Protein AF-A0A8T3P724-F1 (afdb_monomer_lite)

Radius of gyration: 24.43 Å; chains: 1; bounding box: 55×30×74 Å

Foldseek 3Di:
DAECAEPPCHQVNVVVVVVVVVLDDRDYQDHDYGCCCPPPPLNVVQVVCCVVPSNDHGDCPVSPDDDDDDPQFDAFQQLLLQLVLVVVQPVVRHCHPVNVVLLVVLLVLLVVLLVVLVVCVVVVNDDPLSVLSNLLSCLLNVLVVLVVCQCVVCVNPDNCVSNGHGGNVCSVSLCSLVSSVVSLVVNVVVLVVCVVVVPDDPVVSVSSVSSSVSSVSSSVVCVVSRSHD

Secondary structure (DSSP, 8-state):
-EETT-SSS-HHHHHHHHTT-TT----EETT--TTHHHH-HHHHHHHHHHHH-TTSPPP-GGGGPPPPP---EE--SHHHHHHHHHHHT-TTTS--HHHHHHHHHHHHHHHHHHHHHHHHHHTT---HHHHHHHHHHHHHHHHHHHHHHHHHHHTTT-GGGGGT-EEGGGGGGGGHHHHHHHHHHHHHHHHHHHHHTT-S-HHHHHHHHHHHHHHHHHHHHHHHHTS--

Sequence (229 aa):
ISGALDAATPPRYAAAALERLPNGHHVVLPVRGHAGGLFDACALEIRDRFLTHPETVPDTACTADPVPFRTDLAVNRGVPALMQDVLRNDPDRSPGPPTAAVLAVCGVVLASGLAVGLYRLVRRRADASWLLALVAAVLFLGFGTGIALIATGWLGGLPEALMFGVPRSVGWLLWLPVLGAMATGALVVAVLIAWVRRVDTATARLHLTGIAVAASLVSWVLLTYGAIG

pLDDT: mean 90.15, std 9.74, range [55.66, 98.38]

Structure (mmCIF, N/CA/C/O backbone):
data_AF-A0A8T3P724-F1
#
_entry.id   AF-A0A8T3P724-F1
#
loop_
_atom_site.group_PDB
_atom_site.id
_atom_site.type_symbol
_atom_site.label_atom_id
_atom_site.label_alt_id
_atom_site.label_comp_id
_atom_site.label_asym_id
_atom_site.label_entity_id
_atom_site.label_seq_id
_atom_site.pdbx_PDB_ins_code
_atom_site.Cartn_x
_atom_site.Cartn_y
_atom_site.Cartn_z
_atom_site.occupancy
_atom_site.B_iso_or_equiv
_atom_site.auth_seq_id
_atom_site.auth_comp_id
_atom_site.auth_asym_id
_atom_site.auth_atom_id
_atom_site.pdbx_PDB_model_num
ATOM 1 N N . ILE A 1 1 ? -15.901 0.060 27.937 1.00 93.06 1 ILE A N 1
ATOM 2 C CA . ILE A 1 1 ? -16.521 -0.317 26.642 1.00 93.06 1 ILE A CA 1
ATOM 3 C C . ILE A 1 1 ? -15.855 -1.602 26.169 1.00 93.06 1 ILE A C 1
ATOM 5 O O . ILE A 1 1 ? -14.635 -1.675 26.252 1.00 93.06 1 ILE A O 1
ATOM 9 N N . SER A 1 2 ? -16.617 -2.599 25.721 1.00 94.94 2 SER A N 1
ATOM 10 C CA . SER A 1 2 ? -16.088 -3.868 25.194 1.00 94.94 2 SER A CA 1
ATOM 11 C C . SER A 1 2 ? -16.763 -4.228 23.877 1.00 94.94 2 SER A C 1
ATOM 13 O O . SER A 1 2 ? -17.949 -3.962 23.706 1.00 94.94 2 SER A O 1
ATOM 15 N N . GLY A 1 3 ? -16.045 -4.884 22.969 1.00 92.81 3 GLY A N 1
ATOM 16 C CA . GLY A 1 3 ? -16.668 -5.573 21.842 1.00 92.81 3 GLY A CA 1
ATOM 17 C C . GLY A 1 3 ? -17.242 -6.923 22.274 1.00 92.81 3 GLY A C 1
ATOM 18 O O . GLY A 1 3 ? -16.591 -7.661 23.012 1.00 92.81 3 GLY A O 1
ATOM 19 N N . ALA A 1 4 ? -18.448 -7.277 21.826 1.00 92.94 4 ALA A N 1
ATOM 20 C CA . ALA A 1 4 ? -19.043 -8.583 22.123 1.00 92.94 4 ALA A CA 1
ATOM 21 C C . ALA A 1 4 ? -18.247 -9.755 21.517 1.00 92.94 4 ALA A C 1
ATOM 23 O O . ALA A 1 4 ? -18.295 -10.865 22.041 1.00 92.94 4 ALA A O 1
ATOM 24 N N . LEU A 1 5 ? -17.495 -9.498 20.440 1.00 90.81 5 LEU A N 1
ATOM 25 C CA . LEU A 1 5 ? -16.649 -10.463 19.730 1.00 90.81 5 LEU A CA 1
ATOM 26 C C . LEU A 1 5 ? -15.163 -10.328 20.109 1.00 90.81 5 LEU A C 1
ATOM 28 O O . LEU A 1 5 ? -14.290 -10.840 19.409 1.00 90.81 5 LEU A O 1
ATOM 32 N N . ASP A 1 6 ? -14.847 -9.599 21.182 1.00 91.94 6 ASP A N 1
ATOM 33 C CA . ASP A 1 6 ? -13.476 -9.440 21.656 1.00 91.94 6 ASP A CA 1
ATOM 34 C C . ASP A 1 6 ? -12.956 -10.732 22.308 1.00 91.94 6 ASP A C 1
ATOM 36 O O . ASP A 1 6 ? -13.350 -11.097 23.416 1.00 91.94 6 ASP A O 1
ATOM 40 N N . ALA A 1 7 ? -12.040 -11.416 21.622 1.00 90.62 7 ALA A N 1
ATOM 41 C CA . ALA A 1 7 ? -11.377 -12.606 22.146 1.00 90.62 7 ALA A CA 1
ATOM 42 C C . ALA A 1 7 ? -10.196 -12.292 23.088 1.00 90.62 7 ALA A C 1
ATOM 44 O O . ALA A 1 7 ? -9.836 -13.141 23.902 1.00 90.62 7 ALA A O 1
ATOM 45 N N . ALA A 1 8 ? -9.589 -11.105 22.986 1.00 90.50 8 ALA A N 1
ATOM 46 C CA . ALA A 1 8 ? -8.413 -10.720 23.765 1.00 90.50 8 ALA A CA 1
ATOM 47 C C . ALA A 1 8 ? -8.803 -10.186 25.152 1.00 90.50 8 ALA A C 1
ATOM 49 O O . ALA A 1 8 ? -8.257 -10.630 26.164 1.00 90.50 8 ALA A O 1
ATOM 50 N N . THR A 1 9 ? -9.793 -9.290 25.215 1.00 93.81 9 THR A N 1
ATOM 51 C CA . THR A 1 9 ? -10.360 -8.751 26.464 1.00 93.81 9 THR A CA 1
ATOM 52 C C . THR A 1 9 ? -11.887 -8.890 26.500 1.00 93.81 9 THR A C 1
ATOM 54 O O . THR A 1 9 ? -12.612 -7.897 26.431 1.00 93.81 9 THR A O 1
ATOM 57 N N . PRO A 1 10 ? -12.409 -10.127 26.612 1.00 95.25 10 PRO A N 1
ATOM 58 C CA . PRO A 1 10 ? -13.840 -10.394 26.512 1.00 95.25 10 PRO A CA 1
ATOM 59 C C . PRO A 1 10 ? -14.670 -9.602 27.537 1.00 95.25 10 PRO A C 1
ATOM 61 O O . PRO A 1 10 ? -14.185 -9.349 28.645 1.00 95.25 10 PRO A O 1
ATOM 64 N N . PRO A 1 11 ? -15.954 -9.295 27.242 1.00 96.81 11 PRO A N 1
ATOM 65 C CA . PRO A 1 11 ? -16.815 -8.467 28.097 1.00 96.81 11 PRO A CA 1
ATOM 66 C C . PRO A 1 11 ? -16.858 -8.875 29.576 1.00 96.81 11 PRO A C 1
ATOM 68 O O . PRO A 1 11 ? -16.953 -8.017 30.450 1.00 96.81 11 PRO A O 1
ATOM 71 N N . ARG A 1 12 ? -16.715 -10.172 29.879 1.00 97.38 12 ARG A N 1
ATOM 72 C CA . ARG A 1 12 ? -16.647 -10.686 31.258 1.00 97.38 12 ARG A CA 1
ATOM 73 C C . ARG A 1 12 ? -15.536 -10.051 32.109 1.00 97.38 12 ARG A C 1
ATOM 75 O O . ARG A 1 12 ? -15.703 -9.938 33.316 1.00 97.38 12 ARG A O 1
ATOM 82 N N . TYR A 1 13 ? -14.416 -9.633 31.511 1.00 96.88 13 TYR A N 1
ATOM 83 C CA . TYR A 1 13 ? -13.332 -8.972 32.249 1.00 96.88 13 TYR A CA 1
ATOM 84 C C . TYR A 1 13 ? -13.728 -7.558 32.672 1.00 96.88 13 TYR A C 1
ATOM 86 O O . TYR A 1 13 ? -13.436 -7.154 33.793 1.00 96.88 13 TYR A O 1
ATOM 94 N N . ALA A 1 14 ? -14.446 -6.829 31.814 1.00 95.31 14 ALA A N 1
ATOM 95 C CA . ALA A 1 14 ? -14.988 -5.520 32.163 1.00 95.31 14 ALA A CA 1
ATOM 96 C C . ALA A 1 14 ? -16.092 -5.628 33.228 1.00 95.31 14 ALA A C 1
ATOM 98 O O . ALA A 1 14 ? -16.111 -4.818 34.151 1.00 95.31 14 ALA A O 1
ATOM 99 N N . ALA A 1 15 ? -16.942 -6.660 33.161 1.00 96.06 15 ALA A N 1
ATOM 100 C CA . ALA A 1 15 ? -17.930 -6.937 34.205 1.00 96.06 15 ALA A CA 1
ATOM 101 C C . ALA A 1 15 ? -17.266 -7.187 35.574 1.00 96.06 15 ALA A C 1
ATOM 103 O O . ALA A 1 15 ? -17.659 -6.580 36.563 1.00 96.06 15 ALA A O 1
ATOM 104 N N . ALA A 1 16 ? -16.200 -7.992 35.622 1.00 97.12 16 ALA A N 1
ATOM 105 C CA . ALA A 1 16 ? -15.426 -8.207 36.848 1.00 97.12 16 ALA A CA 1
ATOM 106 C C . ALA A 1 16 ? -14.701 -6.936 37.339 1.00 97.12 16 ALA A C 1
ATOM 108 O O . ALA A 1 16 ? -14.538 -6.729 38.540 1.00 97.12 16 ALA A O 1
ATOM 109 N N . ALA A 1 17 ? -14.251 -6.067 36.428 1.00 96.06 17 ALA A N 1
ATOM 110 C CA . ALA A 1 17 ? -13.641 -4.791 36.797 1.00 96.06 17 ALA A CA 1
ATOM 111 C C . ALA A 1 17 ? -14.661 -3.815 37.410 1.00 96.06 17 ALA A C 1
ATOM 113 O O . ALA A 1 17 ? -14.322 -3.103 38.357 1.00 96.06 17 ALA A O 1
ATOM 114 N N . LEU A 1 18 ? -15.905 -3.809 36.913 1.00 96.56 18 LEU A N 1
ATOM 115 C CA . LEU A 1 18 ? -16.980 -2.959 37.433 1.00 96.56 18 LEU A CA 1
ATOM 116 C C . LEU A 1 18 ? -17.281 -3.194 38.914 1.00 96.56 18 LEU A C 1
ATOM 118 O O . LEU A 1 18 ? -17.639 -2.245 39.604 1.00 96.56 18 LEU A O 1
ATOM 122 N N . GLU A 1 19 ? -17.070 -4.407 39.429 1.00 96.62 19 GLU A N 1
ATOM 123 C CA . GLU A 1 19 ? -17.251 -4.717 40.857 1.00 96.62 19 GLU A CA 1
ATOM 124 C C . GLU A 1 19 ? -16.411 -3.815 41.777 1.00 96.62 19 GLU A C 1
ATOM 126 O O . GLU A 1 19 ? -16.739 -3.640 42.949 1.00 96.62 19 GLU A O 1
ATOM 131 N N . ARG A 1 20 ? -15.321 -3.234 41.258 1.00 97.06 20 ARG A N 1
ATOM 132 C CA . ARG A 1 20 ? -14.417 -2.337 41.993 1.00 97.06 20 ARG A CA 1
ATOM 133 C C . ARG A 1 20 ? -14.483 -0.880 41.529 1.00 97.06 20 ARG A C 1
ATOM 135 O O . ARG A 1 20 ? -13.695 -0.064 42.002 1.00 97.06 20 ARG A O 1
ATOM 142 N N . LEU A 1 21 ? -15.389 -0.544 40.612 1.00 95.62 21 LEU A N 1
ATOM 143 C CA . LEU A 1 21 ? -15.513 0.786 40.017 1.00 95.62 21 LEU A CA 1
ATOM 144 C C . LEU A 1 21 ? -16.928 1.324 40.276 1.00 95.62 21 LEU A C 1
ATOM 146 O O . LEU A 1 21 ? -17.811 1.123 39.447 1.00 95.62 21 LEU A O 1
ATOM 150 N N . PRO A 1 22 ? -17.163 2.021 41.406 1.00 91.25 22 PRO A N 1
ATOM 151 C CA . PRO A 1 22 ? -18.512 2.398 41.841 1.00 91.25 22 PRO A CA 1
ATOM 152 C C . PRO A 1 22 ? -19.235 3.365 40.891 1.00 91.25 22 PRO A C 1
ATOM 154 O O . PRO A 1 22 ? -20.459 3.374 40.864 1.00 91.25 22 PRO A O 1
ATOM 157 N N . ASN A 1 23 ? -18.489 4.123 40.079 1.00 92.56 23 ASN A N 1
ATOM 158 C CA . ASN A 1 23 ? -19.026 5.006 39.032 1.00 92.56 23 ASN A CA 1
ATOM 159 C C . ASN A 1 23 ? -18.792 4.434 37.622 1.00 92.56 23 ASN A C 1
ATOM 161 O O . ASN A 1 23 ? -18.769 5.161 36.635 1.00 92.56 23 ASN A O 1
ATOM 165 N N . GLY A 1 24 ? -18.479 3.143 37.517 1.00 95.81 24 GLY A N 1
ATOM 166 C CA . GLY A 1 24 ? -18.186 2.506 36.246 1.00 95.81 24 GLY A CA 1
ATOM 167 C C . GLY A 1 24 ? -19.461 2.146 35.489 1.00 95.81 24 GLY A C 1
ATOM 168 O O . GLY A 1 24 ? -20.407 1.604 36.055 1.00 95.81 24 GLY A O 1
ATOM 169 N N . HIS A 1 25 ? -19.439 2.347 34.173 1.00 96.12 25 HIS A N 1
ATOM 170 C CA . HIS A 1 25 ? -20.455 1.823 33.264 1.00 96.12 25 HIS A CA 1
ATOM 171 C C . HIS A 1 25 ? -19.828 0.860 32.254 1.00 96.12 25 HIS A C 1
ATOM 173 O O . HIS A 1 25 ? -18.769 1.127 31.676 1.00 96.12 25 HIS A O 1
ATOM 179 N N . HIS A 1 26 ? -20.489 -0.273 32.006 1.00 96.12 26 HIS A N 1
ATOM 180 C CA . HIS A 1 26 ? -20.067 -1.236 30.990 1.00 96.12 26 HIS A CA 1
ATOM 181 C C . HIS A 1 26 ? -21.027 -1.218 29.812 1.00 96.12 26 HIS A C 1
ATOM 183 O O . HIS A 1 26 ? -22.164 -1.660 29.903 1.00 96.12 26 HIS A O 1
ATOM 189 N N . VAL A 1 27 ? -20.523 -0.711 28.692 1.00 95.81 27 VAL A N 1
ATOM 190 C CA . VAL A 1 27 ? -21.197 -0.761 27.395 1.00 95.81 27 VAL A CA 1
ATOM 191 C C . VAL A 1 27 ? -20.561 -1.862 26.553 1.00 95.81 27 VAL A C 1
ATOM 193 O O . VAL A 1 27 ? -19.332 -1.889 26.399 1.00 95.81 27 VAL A O 1
ATOM 196 N N . VAL A 1 28 ? -21.396 -2.749 26.010 1.00 95.06 28 VAL A N 1
ATOM 197 C CA . VAL A 1 28 ? -20.999 -3.817 25.086 1.00 95.06 28 VAL A CA 1
ATOM 198 C C . VAL A 1 28 ? -21.469 -3.465 23.681 1.00 95.06 28 VAL A C 1
ATOM 200 O O . VAL A 1 28 ? -22.649 -3.223 23.462 1.00 95.06 28 VAL A O 1
ATOM 203 N N . LEU A 1 29 ? -20.544 -3.470 22.726 1.00 92.69 29 LEU A N 1
ATOM 204 C CA . LEU A 1 29 ? -20.814 -3.234 21.312 1.00 92.69 29 LEU A CA 1
ATOM 205 C C . LEU A 1 29 ? -21.098 -4.591 20.626 1.00 92.69 29 LEU A C 1
ATOM 207 O O . LEU A 1 29 ? -20.169 -5.401 20.521 1.00 92.69 29 LEU A O 1
ATOM 211 N N . PRO A 1 30 ? -22.331 -4.877 20.158 1.00 89.50 30 PRO A N 1
ATOM 212 C CA . PRO A 1 30 ? -22.776 -6.232 19.788 1.00 89.50 30 PRO A CA 1
ATOM 213 C C . PRO A 1 30 ? -21.991 -6.922 18.662 1.00 89.50 30 PRO A C 1
ATOM 215 O O . PRO A 1 30 ? -21.921 -8.145 18.606 1.00 89.50 30 PRO A O 1
ATOM 218 N N . VAL A 1 31 ? -21.398 -6.150 17.754 1.00 86.12 31 VAL A N 1
ATOM 219 C CA . VAL A 1 31 ? -20.756 -6.641 16.518 1.00 86.12 31 VAL A CA 1
ATOM 220 C C . VAL A 1 31 ? -19.346 -6.075 16.352 1.00 86.12 31 VAL A C 1
ATOM 222 O O . VAL A 1 31 ? -18.874 -5.813 15.246 1.00 86.12 31 VAL A O 1
ATOM 225 N N . ARG A 1 32 ? -18.656 -5.858 17.475 1.00 87.19 32 ARG A N 1
ATOM 226 C CA . ARG A 1 32 ? -17.279 -5.353 17.498 1.00 87.19 32 ARG A CA 1
ATOM 227 C C . ARG A 1 32 ? -16.331 -6.332 18.176 1.00 87.19 32 ARG A C 1
ATOM 229 O O . ARG A 1 32 ? -16.713 -7.024 19.119 1.00 87.19 32 ARG A O 1
ATOM 236 N N . GLY A 1 33 ? -15.094 -6.360 17.684 1.00 88.25 33 GLY A N 1
ATOM 237 C CA . GLY A 1 33 ? -13.974 -7.072 18.298 1.00 88.25 33 GLY A CA 1
ATOM 238 C C . GLY A 1 33 ? -13.215 -6.204 19.304 1.00 88.25 33 GLY A C 1
ATOM 239 O O . GLY A 1 33 ? -13.754 -5.234 19.839 1.00 88.25 33 GLY A O 1
ATOM 240 N N . HIS A 1 34 ? -11.943 -6.540 19.524 1.00 89.00 34 HIS A N 1
ATOM 241 C CA . HIS A 1 34 ? -11.093 -5.925 20.548 1.00 89.00 34 HIS A CA 1
ATOM 242 C C . HIS A 1 34 ? -10.978 -4.400 20.452 1.00 89.00 34 HIS A C 1
ATOM 244 O O . HIS A 1 34 ? -11.150 -3.684 21.434 1.00 89.00 34 HIS A O 1
ATOM 250 N N . ALA A 1 35 ? -10.762 -3.887 19.247 1.00 81.50 35 ALA A N 1
ATOM 251 C CA . ALA A 1 35 ? -10.513 -2.470 19.026 1.00 81.50 35 ALA A CA 1
ATOM 252 C C . ALA A 1 35 ? -11.789 -1.633 18.801 1.00 81.50 35 ALA A C 1
ATOM 254 O O . ALA A 1 35 ? -11.711 -0.428 18.565 1.00 81.50 35 ALA A O 1
ATOM 255 N N . GLY A 1 36 ? -12.980 -2.229 18.966 1.00 79.38 36 GLY A N 1
ATOM 256 C CA . GLY A 1 36 ? -14.255 -1.525 18.805 1.00 79.38 36 GLY A CA 1
ATOM 257 C C . GLY A 1 36 ? -14.367 -0.258 19.654 1.00 79.38 36 GLY A C 1
ATOM 258 O O . GLY A 1 36 ? -14.873 0.748 19.185 1.00 79.38 36 GLY A O 1
ATOM 259 N N . GLY A 1 37 ? -13.832 -0.263 20.877 1.00 77.44 37 GLY A N 1
ATOM 260 C CA . GLY A 1 37 ? -13.863 0.911 21.758 1.00 77.44 37 GLY A CA 1
ATOM 261 C C . GLY A 1 37 ? -12.927 2.064 21.362 1.00 77.44 37 GLY A C 1
ATOM 262 O O . GLY A 1 37 ? -12.998 3.125 21.979 1.00 77.44 37 GLY A O 1
ATOM 263 N N . LEU A 1 38 ? -12.029 1.861 20.391 1.00 78.62 38 LEU A N 1
ATOM 264 C CA . LEU A 1 38 ? -11.015 2.846 19.994 1.00 78.62 38 LEU A CA 1
ATOM 265 C C . LEU A 1 38 ? -11.386 3.618 18.728 1.00 78.62 38 LEU A C 1
ATOM 267 O O . LEU A 1 38 ? -11.014 4.783 18.618 1.00 78.62 38 LEU A O 1
ATOM 271 N N . PHE A 1 39 ? -12.100 2.985 17.796 1.00 77.00 39 PHE A N 1
ATOM 272 C CA . PHE A 1 39 ? -12.356 3.551 16.466 1.00 77.00 39 PHE A CA 1
ATOM 273 C C . PHE A 1 39 ? -13.840 3.707 16.128 1.00 77.00 39 PHE A C 1
ATOM 275 O O . PHE A 1 39 ? -14.176 4.369 15.151 1.00 77.00 39 PHE A O 1
ATOM 282 N N . ASP A 1 40 ? -14.737 3.112 16.913 1.00 85.00 40 ASP A N 1
ATOM 283 C CA . ASP A 1 40 ? -16.172 3.244 16.692 1.00 85.00 40 ASP A CA 1
ATOM 284 C C . ASP A 1 40 ? -16.658 4.629 17.148 1.00 85.00 40 ASP A C 1
ATOM 286 O O . ASP A 1 40 ? -16.442 5.024 18.294 1.00 85.00 40 ASP A O 1
ATOM 290 N N . ALA A 1 41 ? -17.307 5.377 16.251 1.00 87.62 41 ALA A N 1
ATOM 291 C CA . ALA A 1 41 ? -17.765 6.738 16.532 1.00 87.62 41 ALA A CA 1
ATOM 292 C C . ALA A 1 41 ? -18.735 6.803 17.727 1.00 87.62 41 ALA A C 1
ATOM 294 O O . ALA A 1 41 ? -18.607 7.699 18.560 1.00 87.62 41 ALA A O 1
ATOM 295 N N . CYS A 1 42 ? -19.633 5.820 17.864 1.00 90.69 42 CYS A N 1
ATOM 296 C CA . CYS A 1 42 ? -20.541 5.716 19.006 1.00 90.69 42 CYS A CA 1
ATOM 297 C C . CYS A 1 42 ? -19.758 5.457 20.300 1.00 90.69 42 CYS A C 1
ATOM 299 O O . CYS A 1 42 ? -19.989 6.105 21.319 1.00 90.69 42 CYS A O 1
ATOM 301 N N . ALA A 1 43 ? -18.768 4.562 20.266 1.00 92.44 43 ALA A N 1
ATOM 302 C CA . ALA A 1 43 ? -17.906 4.320 21.421 1.00 92.44 43 ALA A CA 1
ATOM 303 C C . ALA A 1 43 ? -17.086 5.557 21.828 1.00 92.44 43 ALA A C 1
ATOM 305 O O . ALA A 1 43 ? -16.913 5.811 23.023 1.00 92.44 43 ALA A O 1
ATOM 306 N N . LEU A 1 44 ? -16.587 6.321 20.852 1.00 92.38 44 LEU A N 1
ATOM 307 C CA . LEU A 1 44 ? -15.852 7.566 21.081 1.00 92.38 44 LEU A CA 1
ATOM 308 C C . LEU A 1 44 ? -16.739 8.625 21.741 1.00 92.38 44 LEU A C 1
ATOM 310 O O . LEU A 1 44 ? -16.311 9.241 22.715 1.00 92.38 44 LEU A O 1
ATOM 314 N N . GLU A 1 45 ? -17.971 8.786 21.262 1.00 94.38 45 GLU A N 1
ATOM 315 C CA . GLU A 1 45 ? -18.956 9.698 21.845 1.00 94.38 45 GLU A CA 1
ATOM 316 C C . GLU A 1 45 ? -19.338 9.288 23.274 1.00 94.38 45 GLU A C 1
ATOM 318 O O . GLU A 1 45 ? -19.302 10.112 24.188 1.00 94.38 45 GLU A O 1
ATOM 323 N N . ILE A 1 46 ? -19.629 8.003 23.501 1.00 95.25 46 ILE A N 1
ATOM 324 C CA . ILE A 1 46 ? -19.920 7.454 24.835 1.00 95.25 46 ILE A CA 1
ATOM 325 C C . ILE A 1 46 ? -18.767 7.730 25.803 1.00 95.25 46 ILE A C 1
ATOM 327 O O . ILE A 1 46 ? -18.994 8.118 26.949 1.00 95.25 46 ILE A O 1
ATOM 331 N N . ARG A 1 47 ? -17.524 7.534 25.351 1.00 95.12 47 ARG A N 1
ATOM 332 C CA . ARG A 1 47 ? -16.328 7.793 26.157 1.00 95.12 47 ARG A CA 1
ATOM 333 C C . ARG A 1 47 ? -16.208 9.270 26.519 1.00 95.12 47 ARG A C 1
ATOM 335 O O . ARG A 1 47 ? -15.937 9.572 27.675 1.00 95.12 47 ARG A O 1
ATOM 342 N N . ASP A 1 48 ? -16.397 10.168 25.558 1.00 95.56 48 ASP A N 1
ATOM 343 C CA . ASP A 1 48 ? -16.300 11.613 25.783 1.00 95.56 48 ASP A CA 1
ATOM 344 C C . ASP A 1 48 ? -17.379 12.115 26.758 1.00 95.56 48 ASP A C 1
ATOM 346 O O . ASP A 1 48 ? -17.086 12.821 27.727 1.00 95.56 48 ASP A O 1
ATOM 350 N N . ARG A 1 49 ? -18.623 11.641 26.599 1.00 96.00 49 ARG A N 1
ATOM 351 C CA . ARG A 1 49 ? -19.708 11.934 27.548 1.00 96.00 49 ARG A CA 1
ATOM 352 C C . ARG A 1 49 ? -19.422 11.394 28.947 1.00 96.00 49 ARG A C 1
ATOM 354 O O . ARG A 1 49 ? -19.633 12.108 29.917 1.00 96.00 49 ARG A O 1
ATOM 361 N N . PHE A 1 50 ? -18.902 10.173 29.070 1.00 96.00 50 PHE A N 1
ATOM 362 C CA . PHE A 1 50 ? -18.535 9.610 30.373 1.00 96.00 50 PHE A CA 1
ATOM 363 C C . PHE A 1 50 ? -17.421 10.412 31.064 1.00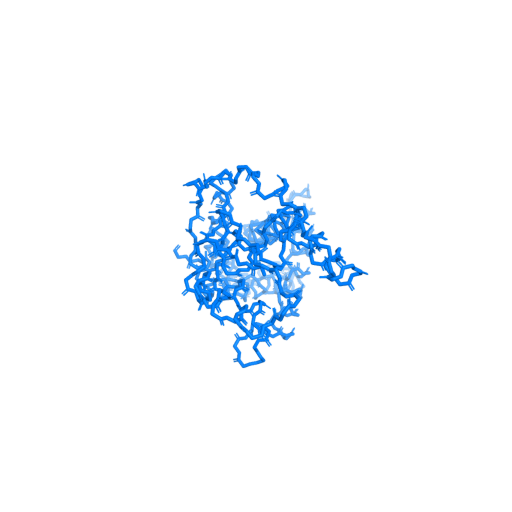 96.00 50 PHE A C 1
ATOM 365 O O . PHE A 1 50 ? -17.466 10.613 32.272 1.00 96.00 50 PHE A O 1
ATOM 372 N N . LEU A 1 51 ? -16.426 10.895 30.313 1.00 95.69 51 LEU A N 1
ATOM 373 C CA . LEU A 1 51 ? -15.345 11.711 30.877 1.00 95.69 51 LEU A CA 1
ATOM 374 C C . LEU A 1 51 ? -15.831 13.081 31.366 1.00 95.69 51 LEU A C 1
ATOM 376 O O . LEU A 1 51 ? -15.240 13.635 32.290 1.00 95.69 51 LEU A O 1
ATOM 380 N N . THR A 1 52 ? -16.886 13.623 30.757 1.00 97.44 52 THR A N 1
ATOM 381 C CA . THR A 1 52 ? -17.463 14.919 31.139 1.00 97.44 52 THR A CA 1
ATOM 382 C C . THR A 1 52 ? -18.549 14.807 32.210 1.00 97.44 52 THR A C 1
ATOM 384 O O . THR A 1 52 ? -18.661 15.712 33.031 1.00 97.44 52 THR A O 1
ATOM 387 N N . HIS A 1 53 ? -19.310 13.709 32.231 1.00 96.50 53 HIS A N 1
ATOM 388 C CA . HIS A 1 53 ? -20.435 13.465 33.144 1.00 96.50 53 HIS A CA 1
ATOM 389 C C . HIS A 1 53 ? -20.433 12.002 33.639 1.00 96.50 53 HIS A C 1
ATOM 391 O O . HIS A 1 53 ? -21.280 11.201 33.226 1.00 96.50 53 HIS A O 1
ATOM 397 N N . PRO A 1 54 ? -19.470 11.609 34.493 1.00 95.06 54 PRO A N 1
ATOM 398 C CA . PRO A 1 54 ? -19.244 10.209 34.872 1.00 95.06 54 PRO A CA 1
ATOM 399 C C . PRO A 1 54 ? -20.372 9.584 35.702 1.00 95.06 54 PRO A C 1
ATOM 401 O O . PRO A 1 54 ? -20.485 8.364 35.760 1.00 95.06 54 PRO A O 1
ATOM 404 N N . GLU A 1 55 ? -21.199 10.395 36.354 1.00 95.62 55 GLU A N 1
ATOM 405 C CA . GLU A 1 55 ? -22.381 9.971 37.111 1.00 95.62 55 GLU A CA 1
ATOM 406 C C . GLU A 1 55 ? -23.598 9.655 36.230 1.00 95.62 55 GLU A C 1
ATOM 408 O O . GLU A 1 55 ? -24.593 9.110 36.713 1.00 95.62 55 GLU A O 1
ATOM 413 N N . THR A 1 56 ? -23.543 10.011 34.945 1.00 95.50 56 THR A N 1
ATOM 414 C CA . THR A 1 56 ? -24.655 9.827 34.013 1.00 95.50 56 THR A CA 1
ATOM 415 C C . THR A 1 56 ? -24.525 8.495 33.283 1.00 95.50 56 THR A C 1
ATOM 417 O O . THR A 1 56 ? -23.501 8.199 32.668 1.00 95.50 56 THR A O 1
ATOM 420 N N . VAL A 1 57 ? -25.607 7.708 33.289 1.00 95.44 57 VAL A N 1
ATOM 421 C CA . VAL A 1 57 ? -25.679 6.461 32.518 1.00 95.44 57 VAL A CA 1
ATOM 422 C C . VAL A 1 57 ? -25.488 6.777 31.027 1.00 95.44 57 VAL A C 1
ATOM 424 O O . VAL A 1 57 ? -26.241 7.591 30.487 1.00 95.44 57 VAL A O 1
ATOM 427 N N . PRO A 1 58 ? -24.525 6.140 30.335 1.00 95.12 58 PRO A N 1
ATOM 428 C CA . PRO A 1 58 ? -24.286 6.420 28.930 1.00 95.12 58 PRO A CA 1
ATOM 429 C C . PRO A 1 58 ? -25.482 6.066 28.045 1.00 95.12 58 PRO A C 1
ATOM 431 O O . PRO A 1 58 ? -26.068 4.989 28.168 1.00 95.12 58 PRO A O 1
ATOM 434 N N . ASP A 1 59 ? -25.788 6.949 27.099 1.00 94.81 59 ASP A N 1
ATOM 435 C CA . ASP A 1 59 ? -26.707 6.650 26.005 1.00 94.81 59 ASP A CA 1
ATOM 436 C C . ASP A 1 59 ? -26.062 5.629 25.060 1.00 94.81 59 ASP A C 1
ATOM 438 O O . ASP A 1 59 ? -24.947 5.824 24.578 1.00 94.81 59 ASP A O 1
ATOM 442 N N . THR A 1 60 ? -26.756 4.520 24.818 1.00 94.56 60 THR A N 1
ATOM 443 C CA . THR A 1 60 ? -26.266 3.403 24.000 1.00 94.56 60 THR A CA 1
ATOM 444 C C . THR A 1 60 ? -27.084 3.201 22.730 1.00 94.56 60 THR A C 1
ATOM 446 O O . THR A 1 60 ? -26.872 2.211 22.028 1.00 94.56 60 THR A O 1
ATOM 449 N N . ALA A 1 61 ? -27.982 4.129 22.382 1.00 93.25 61 ALA A N 1
ATOM 450 C CA . ALA A 1 61 ? -28.843 4.000 21.206 1.00 93.25 61 ALA A CA 1
ATOM 451 C C . ALA A 1 61 ? -28.045 3.790 19.903 1.00 93.25 61 ALA A C 1
ATOM 453 O O . ALA A 1 61 ? -28.438 2.982 19.065 1.00 93.25 61 ALA A O 1
ATOM 454 N N . CYS A 1 62 ? -26.876 4.427 19.773 1.00 89.31 62 CYS A N 1
ATOM 455 C CA . CYS A 1 62 ? -25.992 4.286 18.612 1.00 89.31 62 CYS A CA 1
ATOM 456 C C . CYS A 1 62 ? -25.269 2.927 18.516 1.00 89.31 62 CYS A C 1
ATOM 458 O O . CYS A 1 62 ? -24.675 2.611 17.489 1.00 89.31 62 CYS A O 1
ATOM 460 N N . THR A 1 63 ? -25.313 2.087 19.559 1.00 89.06 63 THR A N 1
ATOM 461 C CA . THR A 1 63 ? -24.653 0.766 19.547 1.00 89.06 63 THR A CA 1
ATOM 462 C C . THR A 1 63 ? -25.424 -0.284 18.743 1.00 89.06 63 THR A C 1
ATOM 464 O O . THR A 1 63 ? -24.885 -1.355 18.458 1.00 89.06 63 THR A O 1
ATOM 467 N N . ALA A 1 64 ? -26.676 0.015 18.377 1.00 81.25 64 ALA A N 1
ATOM 468 C CA . ALA A 1 64 ? -27.564 -0.876 17.638 1.00 81.25 64 ALA A CA 1
ATOM 469 C C . ALA A 1 64 ? -27.319 -0.881 16.119 1.00 81.25 64 ALA A C 1
ATOM 471 O O . ALA A 1 64 ? -27.988 -1.633 15.407 1.00 81.25 64 ALA A O 1
ATOM 472 N N . ASP A 1 65 ? -26.382 -0.070 15.618 1.00 74.75 65 ASP A N 1
ATOM 473 C CA . ASP A 1 65 ? -26.134 0.027 14.185 1.00 74.75 65 ASP A CA 1
ATOM 474 C C . ASP A 1 65 ? -25.669 -1.324 13.612 1.00 74.75 65 ASP A C 1
ATOM 476 O O . ASP A 1 65 ? -24.650 -1.883 14.043 1.00 74.75 65 ASP A O 1
ATOM 480 N N . PRO A 1 66 ? -26.399 -1.885 12.630 1.00 71.25 66 PRO A N 1
ATOM 481 C CA . PRO A 1 66 ? -26.017 -3.141 12.017 1.00 71.25 66 PRO A CA 1
ATOM 482 C C . PRO A 1 66 ? -24.707 -2.952 11.257 1.00 71.25 66 PRO A C 1
ATOM 484 O O . PRO A 1 66 ? -24.621 -2.204 10.284 1.00 71.25 66 PRO A O 1
ATOM 487 N N . VAL A 1 67 ? -23.674 -3.677 11.675 1.00 70.44 67 VAL A N 1
ATOM 488 C CA . VAL A 1 67 ? -22.416 -3.726 10.933 1.00 70.44 67 VAL A CA 1
ATOM 489 C C . VAL A 1 67 ? -22.557 -4.798 9.855 1.00 70.44 67 VAL A C 1
ATOM 491 O O . VAL A 1 67 ? -22.803 -5.961 10.187 1.00 70.44 67 VAL A O 1
ATOM 494 N N . PRO A 1 68 ? -22.413 -4.458 8.564 1.00 72.25 68 PRO A N 1
ATOM 495 C CA . PRO A 1 68 ? -22.514 -5.450 7.509 1.00 72.25 68 PRO A CA 1
ATOM 496 C C . PRO A 1 68 ? -21.362 -6.448 7.635 1.00 72.25 68 PRO A C 1
ATOM 498 O O . PRO A 1 68 ? -20.190 -6.074 7.550 1.00 72.25 68 PRO A O 1
ATOM 501 N N . PHE A 1 69 ? -21.689 -7.728 7.812 1.00 75.56 69 PHE A N 1
ATOM 502 C CA . PHE A 1 69 ? -20.699 -8.796 7.731 1.00 75.56 69 PHE A CA 1
ATOM 503 C C . PHE A 1 69 ? -20.161 -8.865 6.295 1.00 75.56 69 PHE A C 1
ATOM 505 O O . PHE A 1 69 ? -20.924 -9.046 5.345 1.00 75.56 69 PHE A O 1
ATOM 512 N N . ARG A 1 70 ? -18.850 -8.672 6.125 1.00 76.62 70 ARG A N 1
ATOM 513 C CA . ARG A 1 70 ? -18.194 -8.652 4.812 1.00 76.62 70 ARG A CA 1
ATOM 514 C C . ARG A 1 70 ? -17.566 -10.011 4.528 1.00 76.62 70 ARG A C 1
ATOM 516 O O . ARG A 1 70 ? -16.567 -10.377 5.136 1.00 76.62 70 ARG A O 1
ATOM 523 N N . THR A 1 71 ? -18.141 -10.747 3.583 1.00 84.56 71 THR A N 1
ATOM 524 C CA . THR A 1 71 ? -17.560 -11.989 3.037 1.00 84.56 71 THR A CA 1
ATOM 525 C C . THR A 1 71 ? -16.868 -11.770 1.694 1.00 84.56 71 THR A C 1
ATOM 527 O O . THR A 1 71 ? -16.293 -12.689 1.119 1.00 84.56 71 THR A O 1
ATOM 530 N N . ASP A 1 72 ? -16.944 -10.557 1.159 1.00 88.56 72 ASP A N 1
ATOM 531 C CA . ASP A 1 72 ? -16.456 -10.153 -0.152 1.00 88.56 72 ASP A CA 1
ATOM 532 C C . ASP A 1 72 ? -15.042 -9.566 -0.078 1.00 88.56 72 ASP A C 1
ATOM 534 O O . ASP A 1 72 ? -14.748 -8.540 -0.687 1.00 88.56 72 ASP A O 1
ATOM 538 N N . LEU A 1 73 ? -14.144 -10.226 0.653 1.00 88.50 73 LEU A N 1
ATOM 539 C CA . LEU A 1 73 ? -12.743 -9.827 0.759 1.00 88.50 73 LEU A CA 1
ATOM 540 C C . LEU A 1 73 ? -11.857 -10.739 -0.096 1.00 88.50 73 LEU A C 1
ATOM 542 O O . LEU A 1 73 ? -11.960 -11.965 -0.058 1.00 88.50 73 LEU A O 1
ATOM 546 N N . ALA A 1 74 ? -10.972 -10.130 -0.877 1.00 91.12 74 ALA A N 1
ATOM 547 C CA . ALA A 1 74 ? -9.836 -10.792 -1.490 1.00 91.12 74 ALA A CA 1
ATOM 548 C C . ALA A 1 74 ? -8.688 -10.817 -0.473 1.00 91.12 74 ALA A C 1
ATOM 550 O O . ALA A 1 74 ? -8.109 -9.781 -0.134 1.00 91.12 74 ALA A O 1
ATOM 551 N N . VAL A 1 75 ? -8.387 -12.015 0.026 1.00 89.25 75 VAL A N 1
ATOM 552 C CA . VAL A 1 75 ? -7.319 -12.235 1.001 1.00 89.25 75 VAL A CA 1
ATOM 553 C C . VAL A 1 75 ? -5.979 -12.283 0.272 1.00 89.25 75 VAL A C 1
ATOM 555 O O . VAL A 1 75 ? -5.794 -13.055 -0.665 1.00 89.25 75 VAL A O 1
ATOM 558 N N . ASN A 1 76 ? -5.031 -11.478 0.735 1.00 89.31 76 ASN A N 1
ATOM 559 C CA . ASN A 1 76 ? -3.630 -11.527 0.337 1.00 89.31 76 ASN A CA 1
ATOM 560 C C . ASN A 1 76 ? -2.807 -11.616 1.618 1.00 89.31 76 ASN A C 1
ATOM 562 O O . ASN A 1 76 ? -3.114 -10.912 2.574 1.00 89.31 76 ASN A O 1
ATOM 566 N N . ARG A 1 77 ? -1.792 -12.480 1.668 1.00 87.31 77 ARG A N 1
ATOM 567 C CA . ARG A 1 77 ? -1.011 -12.670 2.901 1.00 87.31 77 ARG A CA 1
ATOM 568 C C . ARG A 1 77 ? -0.175 -11.444 3.264 1.00 87.31 77 ARG A C 1
ATOM 570 O O . ARG A 1 77 ? 0.087 -11.238 4.445 1.00 87.31 77 ARG A O 1
ATOM 577 N N . GLY A 1 78 ? 0.197 -10.626 2.281 1.00 86.44 78 GLY A N 1
ATOM 578 C CA . GLY A 1 78 ? 1.070 -9.486 2.505 1.00 86.44 78 GLY A CA 1
ATOM 579 C C . GLY A 1 7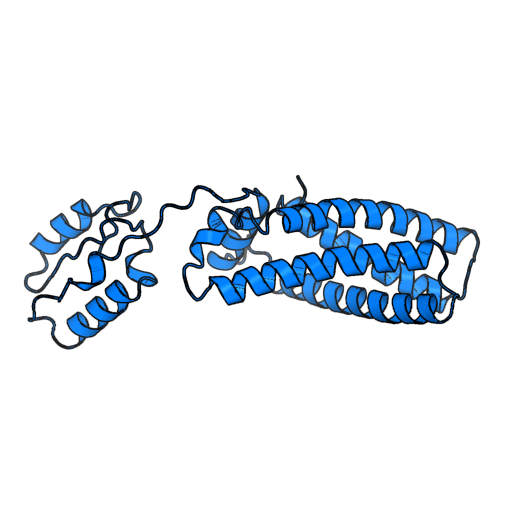8 ? 0.417 -8.184 2.907 1.00 86.44 78 GLY A C 1
ATOM 580 O O . GLY A 1 78 ? 1.058 -7.404 3.604 1.00 86.44 78 GLY A O 1
ATOM 581 N N . VAL A 1 79 ? -0.852 -7.954 2.571 1.00 82.81 79 VAL A N 1
ATOM 582 C CA . VAL A 1 79 ? -1.557 -6.750 3.049 1.00 82.81 79 VAL A CA 1
ATOM 583 C C . VAL A 1 79 ? -1.671 -6.737 4.587 1.00 82.81 79 VAL A C 1
ATOM 585 O O . VAL A 1 79 ? -1.286 -5.732 5.188 1.00 82.81 79 VAL A O 1
ATOM 588 N N . PRO A 1 80 ? -2.086 -7.833 5.259 1.00 81.62 80 PRO A N 1
ATOM 589 C CA . PRO A 1 80 ? -2.113 -7.900 6.716 1.00 81.62 80 PRO A CA 1
ATOM 590 C C . PRO A 1 80 ? -0.727 -7.795 7.347 1.00 81.62 80 PRO A C 1
ATOM 592 O O . PRO A 1 80 ? -0.586 -7.099 8.345 1.00 81.62 80 PRO A O 1
ATOM 595 N N . ALA A 1 81 ? 0.289 -8.451 6.774 1.00 83.44 81 ALA A N 1
ATOM 596 C CA . ALA A 1 81 ? 1.657 -8.397 7.293 1.00 83.44 81 ALA A CA 1
ATOM 597 C C . ALA A 1 81 ? 2.216 -6.968 7.246 1.00 83.44 81 ALA A C 1
ATOM 599 O O . ALA A 1 81 ? 2.702 -6.457 8.252 1.00 83.44 81 ALA A O 1
ATOM 600 N N . LEU A 1 82 ? 2.051 -6.286 6.108 1.00 79.00 82 LEU A N 1
ATOM 601 C CA . LEU A 1 82 ? 2.453 -4.892 5.946 1.00 79.00 82 LEU A CA 1
ATOM 602 C C . LEU A 1 82 ? 1.707 -3.975 6.922 1.00 79.00 82 LEU A C 1
ATOM 604 O O . LEU A 1 82 ? 2.321 -3.124 7.561 1.00 79.00 82 LEU A O 1
ATOM 608 N N 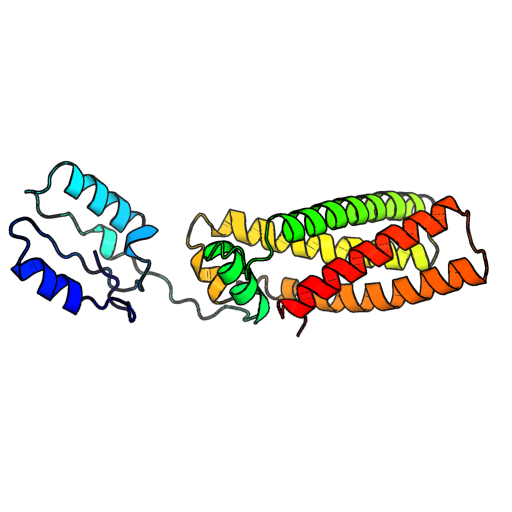. MET A 1 83 ? 0.391 -4.155 7.064 1.00 77.88 83 MET A N 1
ATOM 609 C CA . MET A 1 83 ? -0.413 -3.340 7.975 1.00 77.88 83 MET A CA 1
ATOM 610 C C . MET A 1 83 ? -0.026 -3.574 9.439 1.00 77.88 83 MET A C 1
ATOM 612 O O . MET A 1 83 ? 0.094 -2.620 10.201 1.00 77.88 83 MET A O 1
ATOM 616 N N . GLN A 1 84 ? 0.197 -4.826 9.845 1.00 78.56 84 GLN A N 1
ATOM 617 C CA . GLN A 1 84 ? 0.629 -5.151 11.204 1.00 78.56 84 GLN A CA 1
ATOM 618 C C . GLN A 1 84 ? 1.981 -4.530 11.535 1.00 78.56 84 GLN A C 1
ATOM 620 O O . GLN A 1 84 ? 2.145 -4.012 12.638 1.00 78.56 84 GLN A O 1
ATOM 625 N N . ASP A 1 85 ? 2.920 -4.539 10.595 1.00 77.88 85 ASP A N 1
ATOM 626 C CA . ASP A 1 85 ? 4.223 -3.914 10.788 1.00 77.88 85 ASP A CA 1
ATOM 627 C C . ASP A 1 85 ? 4.121 -2.388 10.922 1.00 77.88 85 ASP A C 1
ATOM 629 O O . ASP A 1 85 ? 4.759 -1.804 11.799 1.00 77.88 85 ASP A O 1
ATOM 633 N N . VAL A 1 86 ? 3.280 -1.745 10.103 1.00 73.31 86 VAL A N 1
ATOM 634 C CA . VAL A 1 86 ? 2.996 -0.304 10.209 1.00 73.31 86 VAL A CA 1
ATOM 635 C C . VAL A 1 86 ? 2.350 0.029 11.557 1.00 73.31 86 VAL A C 1
ATOM 637 O O . VAL A 1 86 ? 2.755 0.986 12.212 1.00 73.31 86 VAL A O 1
ATOM 640 N N . LEU A 1 87 ? 1.370 -0.765 11.997 1.00 74.12 87 LEU A N 1
ATOM 641 C CA . LEU A 1 87 ? 0.642 -0.536 13.249 1.00 74.12 87 LEU A CA 1
ATOM 642 C C . LEU A 1 87 ? 1.493 -0.796 14.492 1.00 74.12 87 LEU A C 1
ATOM 644 O O . LEU A 1 87 ? 1.349 -0.090 15.487 1.00 74.12 87 LEU A O 1
ATOM 648 N N . ARG A 1 88 ? 2.360 -1.813 14.465 1.00 73.75 88 ARG A N 1
ATOM 649 C CA . ARG A 1 88 ? 3.214 -2.145 15.612 1.00 73.75 88 ARG A CA 1
ATOM 650 C C . ARG A 1 88 ? 4.308 -1.114 15.843 1.00 73.75 88 ARG A C 1
ATOM 652 O O . ARG A 1 88 ? 4.808 -1.057 16.961 1.00 73.75 88 ARG A O 1
ATOM 659 N N . ASN A 1 89 ? 4.666 -0.329 14.819 1.00 68.31 89 ASN A N 1
ATOM 660 C CA . ASN A 1 89 ? 5.787 0.614 14.850 1.00 68.31 89 ASN A CA 1
ATOM 661 C C . ASN A 1 89 ? 7.033 -0.004 15.515 1.00 68.31 89 ASN A C 1
ATOM 663 O O . ASN A 1 89 ? 7.738 0.648 16.282 1.00 68.31 89 ASN A O 1
ATOM 667 N N . ASP A 1 90 ? 7.232 -1.307 15.287 1.00 69.81 90 ASP A N 1
ATOM 668 C CA . ASP A 1 90 ? 8.280 -2.090 15.925 1.00 69.81 90 ASP A CA 1
ATOM 669 C C . ASP A 1 90 ? 9.602 -1.707 15.247 1.00 69.81 90 ASP A C 1
ATOM 671 O O . ASP A 1 90 ? 9.752 -1.966 14.049 1.00 69.81 90 ASP A O 1
ATOM 675 N N . PRO A 1 91 ? 10.547 -1.050 15.935 1.00 65.25 91 PRO A N 1
ATOM 676 C CA . PRO A 1 91 ? 11.786 -0.602 15.307 1.00 65.25 91 PRO A CA 1
ATOM 677 C C . PRO A 1 91 ? 12.636 -1.766 14.773 1.00 65.25 91 PRO A C 1
ATOM 679 O O . PRO A 1 91 ? 13.423 -1.547 13.853 1.00 65.25 91 PRO A O 1
ATOM 682 N N . ASP A 1 92 ? 12.438 -2.989 15.280 1.00 69.62 92 ASP A N 1
ATOM 683 C CA . ASP A 1 92 ? 13.212 -4.172 14.889 1.00 69.62 92 ASP A CA 1
ATOM 684 C C . ASP A 1 92 ? 12.567 -4.978 13.747 1.00 69.62 92 ASP A C 1
ATOM 686 O O . ASP A 1 92 ? 13.232 -5.808 13.121 1.00 69.62 92 ASP A O 1
ATOM 690 N N . ARG A 1 93 ? 11.272 -4.770 13.465 1.00 62.81 93 ARG A N 1
ATOM 691 C CA . ARG A 1 93 ? 10.512 -5.553 12.465 1.00 62.81 93 ARG A CA 1
ATOM 692 C C . ARG A 1 93 ? 9.727 -4.738 11.455 1.00 62.81 93 ARG A C 1
ATOM 694 O O . ARG A 1 93 ? 9.464 -5.248 10.371 1.00 62.81 93 ARG A O 1
ATOM 701 N N . SER A 1 94 ? 9.351 -3.506 11.783 1.00 56.62 94 SER A N 1
ATOM 702 C CA . SER A 1 94 ? 8.661 -2.654 10.825 1.00 56.62 94 SER A CA 1
ATOM 703 C C . SER A 1 94 ? 9.574 -2.393 9.625 1.00 56.62 94 SER A C 1
ATOM 705 O O . SER A 1 94 ? 10.803 -2.341 9.772 1.00 56.62 94 SER A O 1
ATOM 707 N N . PRO A 1 95 ? 9.010 -2.183 8.424 1.00 58.88 95 PRO A N 1
ATOM 708 C CA . PRO A 1 95 ? 9.718 -1.495 7.369 1.00 58.88 95 PRO A CA 1
ATOM 709 C C . PRO A 1 95 ? 9.931 -0.088 7.914 1.00 58.88 95 PRO A C 1
ATOM 711 O O . PRO A 1 95 ? 9.086 0.784 7.726 1.00 58.88 95 PRO A O 1
ATOM 714 N N . GLY A 1 96 ? 10.998 0.102 8.688 1.00 63.69 96 GLY A N 1
ATOM 715 C CA . GLY A 1 96 ? 11.199 1.331 9.428 1.00 63.69 96 GLY A CA 1
ATOM 716 C C . GLY A 1 96 ? 11.263 2.531 8.479 1.00 63.69 96 GLY A C 1
ATOM 717 O O . GLY A 1 96 ? 11.231 2.376 7.250 1.00 63.69 96 GLY A O 1
ATOM 718 N N . PRO A 1 97 ? 11.475 3.740 9.018 1.00 70.75 97 PRO A N 1
ATOM 719 C CA . PRO A 1 97 ? 11.801 4.922 8.222 1.00 70.75 97 PRO A CA 1
ATOM 720 C C . PRO A 1 97 ? 12.697 4.659 6.985 1.00 70.75 97 PRO A C 1
ATOM 722 O O . PRO A 1 97 ? 12.392 5.214 5.926 1.00 70.75 97 PRO A O 1
ATOM 725 N N . PRO A 1 98 ? 13.730 3.780 7.032 1.00 81.00 98 PRO A N 1
ATOM 726 C CA . PRO A 1 98 ? 14.500 3.416 5.841 1.00 81.00 98 PRO A CA 1
ATOM 727 C C . PRO A 1 98 ? 13.692 2.758 4.713 1.00 81.00 98 PRO A C 1
ATOM 729 O O . PRO A 1 98 ? 13.857 3.149 3.561 1.00 81.00 98 PRO A O 1
ATOM 732 N N . THR A 1 99 ? 12.821 1.786 4.983 1.00 84.62 99 THR A N 1
ATOM 733 C CA . THR A 1 99 ? 12.093 1.068 3.922 1.00 84.62 99 THR A CA 1
ATOM 734 C C . THR A 1 99 ? 11.062 1.971 3.253 1.00 84.62 99 THR A C 1
ATOM 736 O O . THR A 1 99 ? 10.961 1.985 2.027 1.00 84.62 99 THR A O 1
ATOM 739 N N . ALA A 1 100 ? 10.343 2.782 4.035 1.00 85.38 100 ALA A N 1
ATOM 740 C CA . ALA A 1 100 ? 9.432 3.788 3.495 1.00 85.38 100 ALA A CA 1
ATOM 741 C C . ALA A 1 100 ? 10.178 4.811 2.620 1.00 85.38 100 ALA A C 1
ATOM 743 O O . ALA A 1 100 ? 9.726 5.126 1.519 1.00 85.38 100 ALA A O 1
ATOM 744 N N . ALA A 1 101 ? 11.354 5.274 3.060 1.00 89.00 101 ALA A N 1
ATOM 745 C CA . ALA A 1 101 ? 12.202 6.163 2.271 1.00 89.00 101 ALA A CA 1
ATOM 746 C C . ALA A 1 101 ? 12.696 5.496 0.974 1.00 89.00 101 ALA A C 1
ATOM 748 O O . ALA A 1 101 ? 12.641 6.113 -0.090 1.00 89.00 101 ALA A O 1
ATOM 749 N N . VAL A 1 102 ? 13.115 4.227 1.028 1.00 91.44 102 VAL A N 1
ATOM 750 C CA . VAL A 1 102 ? 13.517 3.451 -0.156 1.00 91.44 102 VAL A CA 1
ATOM 751 C C . VAL A 1 102 ? 12.358 3.327 -1.143 1.00 91.44 102 VAL A C 1
ATOM 753 O O . VAL A 1 102 ? 12.548 3.597 -2.328 1.00 91.44 102 VAL A O 1
ATOM 756 N N . LEU A 1 103 ? 11.155 2.979 -0.680 1.00 92.81 103 LEU A N 1
ATOM 757 C CA . LEU A 1 103 ? 9.968 2.891 -1.534 1.00 92.81 103 LEU A CA 1
ATOM 758 C C . LEU A 1 103 ? 9.587 4.251 -2.130 1.00 92.81 103 LEU A C 1
ATOM 760 O O . LEU A 1 103 ? 9.231 4.310 -3.305 1.00 92.81 103 LEU A O 1
ATOM 764 N N . ALA A 1 104 ? 9.714 5.342 -1.371 1.00 93.75 104 ALA A N 1
ATOM 765 C CA . ALA A 1 104 ? 9.469 6.692 -1.870 1.00 93.75 104 ALA A CA 1
ATOM 766 C C . ALA A 1 104 ? 10.457 7.073 -2.984 1.00 93.75 104 ALA A C 1
ATOM 768 O O . ALA A 1 104 ? 10.041 7.521 -4.054 1.00 93.75 104 ALA A O 1
ATOM 769 N N . VAL A 1 105 ? 11.756 6.828 -2.781 1.00 96.12 105 VAL A N 1
ATOM 770 C CA . VAL A 1 105 ? 12.791 7.055 -3.803 1.00 96.12 105 VAL A CA 1
ATOM 771 C C . VAL A 1 105 ? 12.536 6.183 -5.034 1.00 96.12 105 VAL A C 1
ATOM 773 O O . VAL A 1 105 ? 12.566 6.689 -6.156 1.00 96.12 105 VAL A O 1
ATOM 776 N N . CYS A 1 106 ? 12.220 4.899 -4.846 1.00 96.94 106 CYS A N 1
ATOM 777 C CA . CYS A 1 106 ? 11.855 4.007 -5.947 1.00 96.94 106 CYS A CA 1
ATOM 778 C C . CYS A 1 106 ? 10.625 4.527 -6.702 1.00 96.94 106 CYS A C 1
ATOM 780 O O . CYS A 1 106 ? 10.631 4.535 -7.930 1.00 96.94 106 CYS A O 1
ATOM 782 N N . GLY A 1 107 ? 9.607 5.025 -5.997 1.00 96.75 107 GLY A N 1
ATOM 783 C CA . GLY A 1 107 ? 8.419 5.640 -6.586 1.00 96.75 107 GLY A CA 1
ATOM 784 C C . GLY A 1 107 ? 8.752 6.847 -7.463 1.00 96.75 107 GLY A C 1
ATOM 785 O O . GLY A 1 107 ? 8.264 6.935 -8.588 1.00 96.75 107 GLY A O 1
ATOM 786 N N . VAL A 1 108 ? 9.645 7.733 -7.009 1.00 97.69 108 VAL A N 1
ATOM 787 C CA . VAL A 1 108 ? 10.125 8.877 -7.807 1.00 97.69 108 VAL A CA 1
ATOM 788 C C . VAL A 1 108 ? 10.868 8.408 -9.062 1.00 97.69 108 VAL A C 1
ATOM 790 O O . VAL A 1 108 ? 10.610 8.913 -10.157 1.00 97.69 108 VAL A O 1
ATOM 793 N N . VAL A 1 109 ? 11.752 7.413 -8.939 1.00 98.00 109 VAL A N 1
ATOM 794 C CA . VAL A 1 109 ? 12.478 6.845 -10.088 1.00 98.00 109 VAL A CA 1
ATOM 795 C C . VAL A 1 109 ? 11.508 6.212 -11.090 1.00 98.00 109 VAL A C 1
ATOM 797 O O . VAL A 1 109 ? 11.601 6.490 -12.287 1.00 98.00 109 VAL A O 1
ATOM 800 N N . LEU A 1 110 ? 10.531 5.431 -10.629 1.00 98.00 110 LEU A N 1
ATOM 801 C CA . LEU A 1 110 ? 9.506 4.829 -11.486 1.00 98.00 110 LEU A CA 1
ATOM 802 C C . LEU A 1 110 ? 8.631 5.892 -12.162 1.00 98.00 110 LEU A C 1
ATOM 804 O O . LEU A 1 110 ? 8.361 5.781 -13.356 1.00 98.00 110 LEU A O 1
ATOM 808 N N . ALA A 1 111 ? 8.244 6.953 -11.450 1.00 97.81 111 ALA A N 1
ATOM 809 C CA . ALA A 1 111 ? 7.485 8.068 -12.020 1.00 97.81 111 ALA A CA 1
ATOM 810 C C . ALA A 1 111 ? 8.284 8.805 -13.105 1.00 97.81 111 ALA A C 1
ATOM 812 O O . ALA A 1 111 ? 7.737 9.155 -14.154 1.00 97.81 111 ALA A O 1
ATOM 813 N N . SER A 1 112 ? 9.594 8.978 -12.903 1.00 97.94 112 SER A N 1
ATOM 814 C CA . SER A 1 112 ? 10.478 9.531 -13.933 1.00 97.94 112 SER A CA 1
ATOM 815 C C . SER A 1 112 ? 10.554 8.620 -15.168 1.00 97.94 112 SER A C 1
ATOM 817 O O . SER A 1 112 ? 10.436 9.101 -16.297 1.00 97.94 112 SER A O 1
ATOM 819 N N . GLY A 1 113 ? 10.627 7.300 -14.962 1.00 96.44 113 GLY A N 1
ATOM 820 C CA . GLY A 1 113 ? 10.597 6.306 -16.031 1.00 96.44 113 GLY A CA 1
ATOM 821 C C . GLY A 1 113 ? 9.285 6.299 -16.813 1.00 96.44 113 GLY A C 1
ATOM 822 O O . GLY A 1 113 ? 9.308 6.232 -18.041 1.00 96.44 113 GLY A O 1
ATOM 823 N N . LEU A 1 114 ? 8.151 6.456 -16.124 1.00 97.56 114 LEU A N 1
ATOM 824 C CA . LEU A 1 114 ? 6.830 6.632 -16.729 1.00 97.56 114 LEU A CA 1
ATOM 825 C C . LEU A 1 114 ? 6.798 7.879 -17.625 1.00 97.56 114 LEU A C 1
ATOM 827 O O . LEU A 1 114 ? 6.422 7.785 -18.793 1.00 97.56 114 LEU A O 1
ATOM 831 N N . ALA A 1 115 ? 7.249 9.029 -17.119 1.00 97.88 115 ALA A N 1
ATOM 832 C CA . ALA A 1 115 ? 7.264 10.280 -17.877 1.00 97.88 115 ALA A CA 1
ATOM 833 C C . ALA A 1 115 ? 8.153 10.196 -19.134 1.00 97.88 115 ALA A C 1
ATOM 835 O O . ALA A 1 115 ? 7.718 10.548 -20.235 1.00 97.88 115 ALA A O 1
ATOM 836 N N . VAL A 1 116 ? 9.382 9.685 -19.001 1.00 97.31 116 VAL A N 1
ATOM 837 C CA . VAL A 1 116 ? 10.319 9.540 -20.130 1.00 97.31 116 VAL A CA 1
ATOM 838 C C . VAL A 1 116 ? 9.842 8.473 -21.119 1.00 97.31 116 VAL A C 1
ATOM 840 O O . VAL A 1 116 ? 9.930 8.678 -22.333 1.00 97.31 116 VAL A O 1
ATOM 843 N N . GLY A 1 117 ? 9.304 7.357 -20.624 1.00 96.50 117 GLY A N 1
ATOM 844 C CA . GLY A 1 117 ? 8.735 6.286 -21.438 1.00 96.50 117 GLY A CA 1
ATOM 845 C C . GLY A 1 117 ? 7.562 6.777 -22.286 1.00 96.50 117 GLY A C 1
ATOM 846 O O . GLY A 1 117 ? 7.562 6.569 -23.499 1.00 96.50 117 GLY A O 1
ATOM 847 N N . LEU A 1 118 ? 6.618 7.514 -21.687 1.00 97.56 118 LEU A N 1
ATOM 848 C CA . LEU A 1 118 ? 5.506 8.145 -22.408 1.00 97.56 118 LEU A CA 1
ATOM 849 C C . LEU A 1 118 ? 6.002 9.155 -23.444 1.00 97.56 118 LEU A C 1
ATOM 851 O O . LEU A 1 118 ? 5.554 9.129 -24.590 1.00 97.56 118 LEU A O 1
ATOM 855 N N . TYR A 1 119 ? 6.970 10.002 -23.084 1.00 97.94 119 TYR A N 1
ATOM 856 C CA . TYR A 1 119 ? 7.568 10.951 -24.023 1.00 97.94 119 TYR A CA 1
ATOM 857 C C . TYR A 1 119 ? 8.175 10.243 -25.245 1.00 97.94 119 TYR A C 1
ATOM 859 O O . TYR A 1 119 ? 7.916 10.629 -26.389 1.00 97.94 119 TYR A O 1
ATOM 867 N N . ARG A 1 120 ? 8.947 9.170 -25.030 1.00 96.75 120 ARG A N 1
ATOM 868 C CA . ARG A 1 120 ? 9.526 8.365 -26.117 1.00 96.75 120 ARG A CA 1
ATOM 869 C C . ARG A 1 120 ? 8.458 7.644 -26.934 1.00 96.75 120 ARG A C 1
ATOM 871 O O . ARG A 1 120 ? 8.591 7.595 -28.157 1.00 96.75 120 ARG A O 1
ATOM 878 N N . LEU A 1 121 ? 7.409 7.128 -26.296 1.00 96.56 121 LEU A N 1
ATOM 879 C CA . LEU A 1 121 ? 6.297 6.453 -26.964 1.00 96.56 121 LEU A CA 1
ATOM 880 C C . LEU A 1 121 ? 5.562 7.405 -27.916 1.00 96.56 121 LEU A C 1
ATOM 882 O O . LEU A 1 121 ? 5.411 7.096 -29.096 1.00 96.56 121 LEU A O 1
ATOM 886 N N . VAL A 1 122 ? 5.203 8.601 -27.442 1.00 97.81 122 VAL A N 1
ATOM 887 C CA . VAL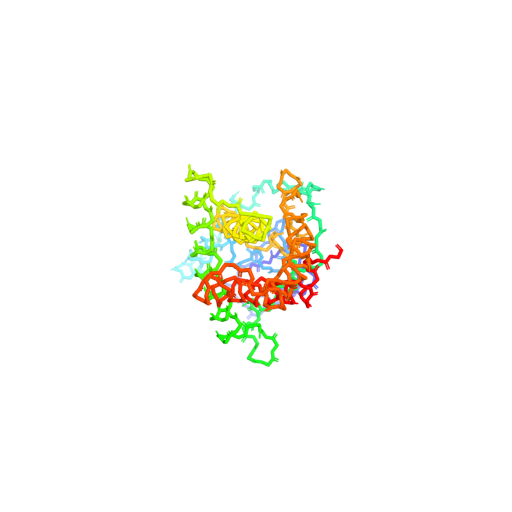 A 1 122 ? 4.551 9.647 -28.252 1.00 97.81 122 VAL A CA 1
ATOM 888 C C . VAL A 1 122 ? 5.443 10.087 -29.412 1.00 97.81 122 VAL A C 1
ATOM 890 O O . VAL A 1 122 ? 4.972 10.281 -30.532 1.00 97.81 122 VAL A O 1
ATOM 893 N N . ARG A 1 123 ? 6.757 10.186 -29.186 1.00 97.69 123 ARG A N 1
ATOM 894 C CA . ARG A 1 123 ? 7.738 10.500 -30.236 1.00 97.69 123 ARG A CA 1
ATOM 895 C C . ARG A 1 123 ? 8.049 9.321 -31.168 1.00 97.69 123 ARG A C 1
ATOM 897 O O . ARG A 1 123 ? 8.877 9.496 -32.059 1.00 97.69 123 ARG A O 1
ATOM 904 N N . ARG A 1 124 ? 7.421 8.150 -30.983 1.00 95.81 124 ARG A N 1
ATOM 905 C CA . ARG A 1 124 ? 7.691 6.896 -31.718 1.00 95.81 124 ARG A CA 1
ATOM 906 C C . ARG A 1 124 ? 9.168 6.474 -31.676 1.00 95.81 124 ARG A C 1
ATOM 908 O O . ARG A 1 124 ? 9.708 5.958 -32.646 1.00 95.81 124 ARG A O 1
ATOM 915 N N . ARG A 1 125 ? 9.826 6.726 -30.542 1.00 94.31 125 ARG A N 1
ATOM 916 C CA . ARG A 1 125 ? 11.231 6.379 -30.253 1.00 94.31 125 ARG A CA 1
ATOM 917 C C . ARG A 1 125 ? 11.372 5.369 -29.110 1.00 94.31 125 ARG A C 1
ATOM 919 O O . ARG A 1 125 ? 12.473 5.172 -28.606 1.00 94.31 125 ARG A O 1
ATOM 926 N N . ALA A 1 126 ? 10.267 4.792 -28.642 1.00 93.69 126 ALA A N 1
ATOM 927 C CA . ALA A 1 126 ? 10.305 3.750 -27.626 1.00 93.69 126 ALA A CA 1
ATOM 928 C C . ALA A 1 126 ? 10.680 2.414 -28.278 1.00 93.69 126 ALA A C 1
ATOM 930 O O . ALA A 1 126 ? 9.982 1.944 -29.174 1.00 93.69 126 ALA A O 1
ATOM 931 N N . ASP A 1 127 ? 11.778 1.820 -27.821 1.00 95.31 127 ASP A N 1
ATOM 932 C CA . ASP A 1 127 ? 12.110 0.430 -28.117 1.00 95.31 127 ASP A CA 1
ATOM 933 C C . ASP A 1 127 ? 11.480 -0.511 -27.072 1.00 95.31 127 ASP A C 1
ATOM 935 O O . ASP A 1 127 ? 10.801 -0.076 -26.136 1.00 95.31 127 ASP A O 1
ATOM 939 N N . ALA A 1 128 ? 11.719 -1.816 -27.214 1.00 96.44 128 ALA A N 1
ATOM 940 C CA . ALA A 1 128 ? 11.187 -2.819 -26.295 1.00 96.44 128 ALA A CA 1
ATOM 941 C C . ALA A 1 128 ? 11.604 -2.586 -24.829 1.00 96.44 128 ALA A C 1
ATOM 943 O O . ALA A 1 128 ? 10.809 -2.839 -23.927 1.00 96.44 128 ALA A O 1
ATOM 944 N N . SER A 1 129 ? 12.813 -2.072 -24.574 1.00 96.38 129 SER A N 1
ATOM 945 C CA . SER A 1 129 ? 13.296 -1.835 -23.209 1.00 96.38 129 SER A CA 1
ATOM 946 C C . SER A 1 129 ? 12.528 -0.702 -22.524 1.00 96.38 129 SER A C 1
ATOM 948 O O . SER A 1 129 ? 12.116 -0.838 -21.372 1.00 96.38 129 SER A O 1
ATOM 950 N N . TRP A 1 130 ? 12.232 0.374 -23.258 1.00 97.06 130 TRP A N 1
ATOM 951 C CA . TRP A 1 130 ? 11.418 1.481 -22.758 1.00 97.06 130 TRP A CA 1
ATOM 952 C C . TRP A 1 130 ? 9.949 1.106 -22.579 1.00 97.06 130 TRP A C 1
ATOM 954 O O . TRP A 1 130 ? 9.318 1.584 -21.639 1.00 97.06 130 TRP A O 1
ATOM 964 N N . LEU A 1 131 ? 9.406 0.233 -23.432 1.00 97.19 131 LEU A N 1
ATOM 965 C CA . LEU A 1 131 ? 8.056 -0.306 -23.247 1.00 97.19 131 LEU A CA 1
ATOM 966 C C . LEU A 1 131 ? 7.965 -1.165 -21.979 1.00 97.19 131 LEU A C 1
ATOM 968 O O . LEU A 1 131 ? 7.032 -0.997 -21.200 1.00 97.19 131 LEU A O 1
ATOM 972 N N . LEU A 1 132 ? 8.950 -2.031 -21.727 1.00 97.31 132 LEU A N 1
ATOM 973 C CA . LEU A 1 132 ? 9.013 -2.828 -20.496 1.00 97.31 132 LEU A CA 1
ATOM 974 C C . LEU A 1 132 ? 9.158 -1.945 -19.249 1.00 97.31 132 LEU A C 1
ATOM 976 O O . LEU A 1 132 ? 8.465 -2.172 -18.259 1.00 97.31 132 LEU A O 1
ATOM 980 N N . ALA A 1 133 ? 10.000 -0.909 -19.311 1.00 97.31 133 ALA A N 1
ATOM 981 C CA . ALA A 1 133 ? 10.150 0.077 -18.240 1.00 97.31 133 ALA A CA 1
ATOM 982 C C . ALA A 1 133 ? 8.836 0.814 -17.945 1.00 97.31 133 ALA A C 1
ATOM 984 O O . ALA A 1 133 ? 8.458 0.963 -16.784 1.00 97.31 133 ALA A O 1
ATOM 985 N N . LEU A 1 134 ? 8.120 1.227 -18.995 1.00 97.12 134 LEU A N 1
ATOM 986 C CA . LEU A 1 134 ? 6.815 1.874 -18.890 1.00 97.12 134 LEU A CA 1
ATOM 987 C C . LEU A 1 134 ? 5.788 0.951 -18.224 1.00 97.12 134 LEU A C 1
ATOM 989 O O . LEU A 1 134 ? 5.108 1.367 -17.290 1.00 97.12 134 LEU A O 1
ATOM 993 N N . VAL A 1 135 ? 5.703 -0.304 -18.671 1.00 97.81 135 VAL A N 1
ATOM 994 C CA . VAL A 1 135 ? 4.788 -1.304 -18.105 1.00 97.81 135 VAL A CA 1
ATOM 995 C C . VAL A 1 135 ? 5.098 -1.549 -16.629 1.00 97.81 135 VAL A C 1
ATOM 997 O O . VAL A 1 135 ? 4.191 -1.464 -15.806 1.00 97.81 135 VAL A O 1
ATOM 1000 N N . ALA A 1 136 ? 6.364 -1.778 -16.265 1.00 97.69 136 ALA A N 1
ATOM 1001 C CA . ALA A 1 136 ? 6.757 -1.970 -14.869 1.00 97.69 136 ALA A CA 1
ATOM 1002 C C . ALA A 1 136 ? 6.397 -0.753 -13.997 1.00 97.69 136 ALA A C 1
ATOM 1004 O O . ALA A 1 136 ? 5.808 -0.913 -12.928 1.00 97.69 136 ALA A O 1
ATOM 1005 N N . ALA A 1 137 ? 6.684 0.465 -14.472 1.00 97.81 137 ALA A N 1
ATOM 1006 C CA . ALA A 1 137 ? 6.351 1.694 -13.755 1.00 97.81 137 ALA A CA 1
ATOM 1007 C C . ALA A 1 137 ? 4.838 1.859 -13.551 1.00 97.81 137 ALA A C 1
ATOM 1009 O O . ALA A 1 137 ? 4.409 2.135 -12.433 1.00 97.81 137 ALA A O 1
ATOM 1010 N N . VAL A 1 138 ? 4.022 1.642 -14.589 1.00 97.94 138 VAL A N 1
ATOM 1011 C CA . VAL A 1 138 ? 2.553 1.718 -14.487 1.00 97.94 138 VAL A CA 1
ATOM 1012 C C . VAL A 1 138 ? 2.012 0.692 -13.495 1.00 97.94 138 VAL A C 1
ATOM 1014 O O . VAL A 1 138 ? 1.168 1.039 -12.674 1.00 97.94 138 VAL A O 1
ATOM 1017 N N . LEU A 1 139 ? 2.499 -0.551 -13.539 1.00 97.62 139 LEU A N 1
ATOM 1018 C CA . LEU A 1 139 ? 2.025 -1.619 -12.656 1.00 97.62 139 LEU A CA 1
ATOM 1019 C C . LEU A 1 139 ? 2.330 -1.315 -11.183 1.00 97.62 139 LEU A C 1
ATOM 1021 O O . LEU A 1 139 ? 1.427 -1.395 -10.351 1.00 97.62 139 LEU A O 1
ATOM 1025 N N . PHE A 1 140 ? 3.561 -0.913 -10.852 1.00 97.44 140 PHE A N 1
ATOM 1026 C CA . PHE A 1 140 ? 3.930 -0.623 -9.462 1.00 97.44 140 PHE A CA 1
ATOM 1027 C C . PHE A 1 140 ? 3.352 0.686 -8.935 1.00 97.44 140 PHE A C 1
ATOM 1029 O O . PHE A 1 140 ? 2.881 0.717 -7.800 1.00 97.44 140 PHE A O 1
ATOM 1036 N N . LEU A 1 141 ? 3.347 1.757 -9.736 1.00 96.81 141 LEU A N 1
ATOM 1037 C CA . LEU A 1 141 ? 2.725 3.017 -9.326 1.00 96.81 141 LEU A CA 1
ATOM 1038 C C . LEU A 1 141 ? 1.212 2.851 -9.198 1.00 96.81 141 LEU A C 1
ATOM 1040 O O . LEU A 1 141 ? 0.641 3.281 -8.205 1.00 96.81 141 LEU A O 1
ATOM 1044 N N . GLY A 1 142 ? 0.572 2.160 -10.144 1.00 96.56 142 GLY A N 1
ATOM 1045 C CA . GLY A 1 142 ? -0.852 1.842 -10.084 1.00 96.56 142 GLY A CA 1
ATOM 1046 C C . GLY A 1 142 ? -1.211 1.016 -8.850 1.00 96.56 142 GLY A C 1
ATOM 1047 O O . GLY A 1 142 ? -2.182 1.336 -8.168 1.00 96.56 142 GLY A O 1
ATOM 1048 N N . PHE A 1 143 ? -0.397 0.011 -8.510 1.00 95.12 143 PHE A N 1
ATOM 1049 C CA . PHE A 1 143 ? -0.548 -0.746 -7.268 1.00 95.12 143 PHE A CA 1
ATOM 1050 C C . PHE A 1 143 ? -0.414 0.148 -6.031 1.00 95.12 143 PHE A C 1
ATOM 1052 O O . PHE A 1 143 ? -1.319 0.177 -5.199 1.00 95.12 143 PHE A O 1
ATOM 1059 N N . GLY A 1 144 ? 0.680 0.910 -5.926 1.00 92.94 144 GLY A N 1
ATOM 1060 C CA . GLY A 1 144 ? 0.946 1.784 -4.783 1.00 92.94 144 GLY A CA 1
ATOM 1061 C C . GLY A 1 144 ? -0.140 2.844 -4.589 1.00 92.94 144 GLY A C 1
ATOM 1062 O O . GLY A 1 144 ? -0.658 3.001 -3.486 1.00 92.94 144 GLY A O 1
ATOM 1063 N N . THR A 1 145 ? -0.549 3.519 -5.665 1.00 94.19 145 THR A N 1
ATOM 1064 C CA . THR A 1 145 ? -1.658 4.481 -5.652 1.00 94.19 145 THR A CA 1
ATOM 1065 C C . THR A 1 145 ? -2.981 3.804 -5.306 1.00 94.19 145 THR A C 1
ATOM 1067 O O . THR A 1 145 ? -3.731 4.341 -4.500 1.00 94.19 145 THR A O 1
ATOM 1070 N N . GLY A 1 146 ? -3.268 2.624 -5.859 1.00 92.88 146 GLY A N 1
ATOM 1071 C CA . GLY A 1 146 ? -4.486 1.875 -5.555 1.00 92.88 146 GLY A CA 1
ATOM 1072 C C . GLY A 1 146 ? -4.587 1.511 -4.075 1.00 92.88 146 GLY A C 1
ATOM 1073 O O . GLY A 1 146 ? -5.609 1.782 -3.452 1.00 92.88 146 GLY A O 1
ATOM 1074 N N . ILE A 1 147 ? -3.513 0.979 -3.484 1.00 88.56 147 ILE A N 1
ATOM 1075 C CA . ILE A 1 147 ? -3.459 0.671 -2.049 1.00 88.56 147 ILE A CA 1
ATOM 1076 C C . ILE A 1 147 ? -3.568 1.946 -1.213 1.00 88.56 147 ILE A C 1
ATOM 1078 O O . ILE A 1 147 ? -4.314 1.953 -0.240 1.00 88.56 147 ILE A O 1
ATOM 1082 N N . ALA A 1 148 ? -2.893 3.033 -1.597 1.00 87.81 148 ALA A N 1
ATOM 1083 C CA . ALA A 1 148 ? -2.976 4.305 -0.883 1.00 87.81 148 ALA A CA 1
ATOM 1084 C C . ALA A 1 148 ? -4.390 4.906 -0.916 1.00 87.81 148 ALA A C 1
ATOM 1086 O O . ALA A 1 148 ? -4.849 5.411 0.101 1.00 87.81 148 ALA A O 1
ATOM 1087 N N . LEU A 1 149 ? -5.093 4.828 -2.050 1.00 89.19 149 LEU A N 1
ATOM 1088 C CA . LEU A 1 149 ? -6.479 5.290 -2.187 1.00 89.19 149 LEU A CA 1
ATOM 1089 C C . LEU A 1 149 ? -7.459 4.405 -1.424 1.00 89.19 149 LEU A C 1
ATOM 1091 O O . LEU A 1 149 ? -8.389 4.921 -0.810 1.00 89.19 149 LEU A O 1
ATOM 1095 N N . ILE A 1 150 ? -7.262 3.083 -1.449 1.00 86.06 150 ILE A N 1
ATOM 1096 C CA . ILE A 1 150 ? -8.052 2.171 -0.620 1.00 86.06 150 ILE A CA 1
ATOM 1097 C C . ILE A 1 150 ? -7.805 2.521 0.839 1.00 86.06 150 ILE A C 1
ATOM 1099 O O . ILE A 1 150 ? -8.772 2.722 1.553 1.00 86.06 150 ILE A O 1
ATOM 1103 N N . ALA A 1 151 ? -6.551 2.673 1.265 1.00 81.94 151 ALA A N 1
ATOM 1104 C CA . ALA A 1 151 ? -6.231 3.103 2.613 1.00 81.94 151 ALA A CA 1
ATOM 1105 C C . ALA A 1 151 ? -6.945 4.422 2.927 1.00 81.94 151 ALA A C 1
ATOM 1107 O O . ALA A 1 151 ? -7.849 4.415 3.740 1.00 81.94 151 ALA A O 1
ATOM 1108 N N . THR A 1 152 ? -6.668 5.539 2.261 1.00 82.69 152 THR A N 1
ATOM 1109 C CA . THR A 1 152 ? -7.257 6.842 2.636 1.00 82.69 152 THR A CA 1
ATOM 1110 C C . THR A 1 152 ? -8.781 6.910 2.501 1.00 82.69 152 THR A C 1
ATOM 1112 O O . THR A 1 152 ? -9.433 7.510 3.352 1.00 82.69 152 THR A O 1
ATOM 1115 N N . GLY A 1 153 ? -9.364 6.277 1.480 1.00 79.19 153 GLY A N 1
ATOM 1116 C CA . GLY A 1 153 ? -10.808 6.261 1.241 1.00 79.19 153 GLY A CA 1
ATOM 1117 C C . GLY A 1 153 ? -11.583 5.323 2.171 1.00 79.19 153 GLY A C 1
ATOM 1118 O O . GLY A 1 153 ? -12.682 5.668 2.598 1.00 79.19 153 GLY A O 1
ATOM 1119 N N . TRP A 1 154 ? -11.027 4.156 2.522 1.00 65.31 154 TRP A N 1
ATOM 1120 C CA . TRP A 1 154 ? -11.627 3.240 3.507 1.00 65.31 154 TRP A CA 1
ATOM 1121 C C . TRP A 1 154 ? -11.261 3.563 4.957 1.00 65.31 154 TRP A C 1
ATOM 1123 O O . TRP A 1 154 ? -11.989 3.151 5.863 1.00 65.31 154 TRP A O 1
ATOM 1133 N N . LEU A 1 155 ? -10.169 4.292 5.207 1.00 55.66 155 LEU A N 1
ATOM 1134 C CA . LEU A 1 155 ? -9.734 4.694 6.552 1.00 55.66 155 LEU A CA 1
ATOM 1135 C C . LEU A 1 155 ? -10.761 5.593 7.251 1.00 55.66 155 LEU A C 1
ATOM 1137 O O . LEU A 1 155 ? -10.756 5.650 8.474 1.00 55.66 155 LEU A O 1
ATOM 1141 N N . GLY A 1 156 ? -11.684 6.220 6.512 1.00 59.69 156 GLY A N 1
ATOM 1142 C CA . GLY A 1 156 ? -12.846 6.893 7.100 1.00 59.69 156 GLY A CA 1
ATOM 1143 C C . GLY A 1 156 ? -13.852 5.948 7.779 1.00 59.69 156 GLY A C 1
ATOM 1144 O O . GLY A 1 156 ? -14.750 6.427 8.460 1.00 59.69 156 GLY A O 1
ATOM 1145 N N . GLY A 1 157 ? -13.721 4.627 7.595 1.00 60.34 157 GLY A N 1
ATOM 1146 C CA . GLY A 1 157 ? -14.628 3.618 8.141 1.00 60.34 157 GLY A CA 1
ATOM 1147 C C . GLY A 1 157 ? -13.963 2.633 9.100 1.00 60.34 157 GLY A C 1
ATOM 1148 O O . GLY A 1 157 ? -14.407 2.530 10.235 1.00 60.34 157 GLY A O 1
ATOM 1149 N N . LEU A 1 158 ? -12.941 1.879 8.666 1.00 67.12 158 LEU A N 1
ATOM 1150 C CA . LEU A 1 158 ? -12.329 0.796 9.462 1.00 67.12 158 LEU A CA 1
ATOM 1151 C C . LEU A 1 158 ? -10.908 0.445 8.947 1.00 67.12 158 LEU A C 1
ATOM 1153 O O . LEU A 1 158 ? -10.786 -0.418 8.072 1.00 67.12 158 LEU A O 1
ATOM 1157 N N . PRO A 1 159 ? -9.822 1.035 9.494 1.00 66.88 159 PRO A N 1
ATOM 1158 C CA . PRO A 1 159 ? -8.432 0.676 9.153 1.00 66.88 159 PRO A CA 1
ATOM 1159 C C . PRO A 1 159 ? -8.160 -0.831 9.255 1.00 66.88 159 PRO A C 1
ATOM 1161 O O . PRO A 1 159 ? -7.410 -1.417 8.476 1.00 66.88 159 PRO A O 1
ATOM 1164 N N . GLU A 1 160 ? -8.820 -1.461 10.222 1.00 71.19 160 GLU A N 1
ATOM 1165 C CA . GLU A 1 160 ? -8.699 -2.873 10.568 1.00 71.19 160 GLU A CA 1
ATOM 1166 C C . GLU A 1 160 ? -9.176 -3.809 9.464 1.00 71.19 160 GLU A C 1
ATOM 1168 O O . GLU A 1 160 ? -8.714 -4.944 9.391 1.00 71.19 160 GLU A O 1
ATOM 1173 N N . ALA A 1 161 ? -10.064 -3.353 8.577 1.00 75.94 161 ALA A N 1
ATOM 1174 C CA . ALA A 1 161 ? -10.560 -4.194 7.497 1.00 75.94 161 ALA A CA 1
ATOM 1175 C C . ALA A 1 161 ? -9.435 -4.621 6.539 1.00 75.94 161 ALA A C 1
ATOM 1177 O O . ALA A 1 161 ? -9.459 -5.739 6.025 1.00 75.94 161 ALA A O 1
ATOM 1178 N N . LEU A 1 162 ? -8.403 -3.783 6.379 1.00 80.00 162 LEU A N 1
ATOM 1179 C CA . LEU A 1 162 ? -7.217 -4.112 5.586 1.00 80.00 162 LEU A CA 1
ATOM 1180 C C . LEU A 1 162 ? -6.378 -5.239 6.201 1.00 80.00 162 LEU A C 1
ATOM 1182 O O . LEU A 1 162 ? -5.667 -5.926 5.471 1.00 80.00 162 LEU A O 1
ATOM 1186 N N . MET A 1 163 ? -6.505 -5.506 7.506 1.00 80.31 163 MET A N 1
ATOM 1187 C CA . MET A 1 163 ? -5.879 -6.680 8.131 1.00 80.31 163 MET A CA 1
ATOM 1188 C C . MET A 1 163 ? -6.507 -8.002 7.675 1.00 80.31 163 MET A C 1
ATOM 1190 O O . MET A 1 163 ? -5.922 -9.059 7.894 1.00 80.31 163 MET A O 1
ATOM 1194 N N . PHE A 1 164 ? -7.681 -7.962 7.046 1.00 83.12 164 PHE A N 1
ATOM 1195 C CA . PHE A 1 164 ? -8.373 -9.147 6.538 1.00 83.12 164 PHE A CA 1
ATOM 1196 C C . PHE A 1 164 ? -8.318 -9.258 5.008 1.00 83.12 164 PHE A C 1
ATOM 1198 O O . PHE A 1 164 ? -8.638 -10.311 4.458 1.00 83.12 164 PHE A O 1
ATOM 1205 N N . GLY A 1 165 ? -7.876 -8.205 4.316 1.00 88.12 165 GLY A N 1
ATOM 1206 C CA . GLY A 1 165 ? -7.726 -8.172 2.865 1.00 88.12 165 GLY A CA 1
ATOM 1207 C C . GLY A 1 165 ? -8.270 -6.888 2.249 1.00 88.12 165 GLY A C 1
ATOM 1208 O O . GLY A 1 165 ? -8.501 -5.892 2.928 1.00 88.12 165 GLY A O 1
ATOM 1209 N N . VAL A 1 166 ? -8.479 -6.912 0.936 1.00 89.19 166 VAL A N 1
ATOM 1210 C CA . VAL A 1 166 ? -9.092 -5.802 0.189 1.00 89.19 166 VAL A CA 1
ATOM 1211 C C . VAL A 1 166 ? -10.461 -6.224 -0.343 1.00 89.19 166 VAL A C 1
ATOM 1213 O O . VAL A 1 166 ? -10.681 -7.418 -0.542 1.00 89.19 166 VAL A O 1
ATOM 1216 N N . PRO A 1 167 ? -11.395 -5.301 -0.615 1.00 89.25 167 PRO A N 1
ATOM 1217 C CA .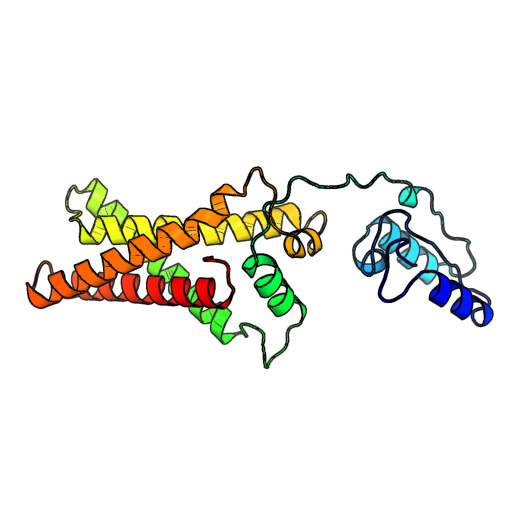 PRO A 1 167 ? -12.674 -5.662 -1.223 1.00 89.25 167 PRO A CA 1
ATOM 1218 C C . PRO A 1 167 ? -12.484 -6.431 -2.532 1.00 89.25 167 PRO A C 1
ATOM 1220 O O . PRO A 1 167 ? -11.621 -6.101 -3.348 1.00 89.25 167 PRO A O 1
ATOM 1223 N N . ARG A 1 168 ? -13.311 -7.448 -2.778 1.00 91.81 168 ARG A N 1
ATOM 1224 C CA . ARG A 1 168 ? -13.203 -8.309 -3.965 1.00 91.81 168 ARG A CA 1
ATOM 1225 C C . ARG A 1 168 ? -13.347 -7.523 -5.270 1.00 91.81 168 ARG A C 1
ATOM 1227 O O . ARG A 1 168 ? -12.720 -7.892 -6.258 1.00 91.81 168 ARG A O 1
ATOM 1234 N N . SER A 1 169 ? -14.094 -6.416 -5.260 1.00 91.56 169 SER A N 1
ATOM 1235 C CA . SER A 1 169 ? -14.221 -5.481 -6.390 1.00 91.56 169 SER A CA 1
ATOM 1236 C C . SER A 1 169 ? -12.889 -4.857 -6.824 1.00 91.56 169 SER A C 1
ATOM 1238 O O . SER A 1 169 ? -12.704 -4.568 -8.004 1.00 91.56 169 SER A O 1
ATOM 1240 N N . VAL A 1 170 ? -11.942 -4.699 -5.896 1.00 92.88 170 VAL A N 1
ATOM 1241 C CA . VAL A 1 170 ? -10.579 -4.207 -6.154 1.00 92.88 170 VAL A CA 1
ATOM 1242 C C . VAL A 1 170 ? -9.529 -5.316 -6.051 1.00 92.88 170 VAL A C 1
ATOM 1244 O O . VAL A 1 170 ? -8.337 -5.044 -6.140 1.00 92.88 170 VAL A O 1
ATOM 1247 N N . GLY A 1 171 ? -9.941 -6.583 -5.922 1.00 92.50 171 GLY A N 1
ATOM 1248 C CA . GLY A 1 171 ? -9.030 -7.726 -5.806 1.00 92.50 171 GLY A CA 1
ATOM 1249 C C . GLY A 1 171 ? -8.114 -7.910 -7.021 1.00 92.50 171 GLY A C 1
ATOM 1250 O O . GLY A 1 171 ? -7.033 -8.476 -6.894 1.00 92.50 171 GLY A O 1
ATOM 1251 N N . TRP A 1 172 ? -8.492 -7.371 -8.185 1.00 95.19 172 TRP A N 1
ATOM 1252 C CA . TRP A 1 172 ? -7.630 -7.330 -9.370 1.00 95.19 172 TRP A CA 1
ATOM 1253 C C . TRP A 1 172 ? -6.325 -6.551 -9.129 1.00 95.19 172 TRP A C 1
ATOM 1255 O O . TRP A 1 172 ? -5.308 -6.866 -9.742 1.00 95.19 172 TRP A O 1
ATOM 1265 N N . LEU A 1 173 ? -6.325 -5.583 -8.202 1.00 94.69 173 LEU A N 1
ATOM 1266 C CA . LEU A 1 173 ? -5.149 -4.793 -7.839 1.00 94.69 173 LEU A CA 1
ATOM 1267 C C . LEU A 1 173 ? -4.019 -5.682 -7.295 1.00 94.69 173 LEU A C 1
ATOM 1269 O O . LEU A 1 173 ? -2.846 -5.399 -7.521 1.00 94.69 173 LEU A O 1
ATOM 1273 N N . LEU A 1 174 ? -4.368 -6.795 -6.643 1.00 94.12 174 LEU A N 1
ATOM 1274 C CA . LEU A 1 174 ? -3.413 -7.753 -6.079 1.00 94.12 174 LEU A CA 1
ATOM 1275 C C . LEU A 1 174 ? -2.618 -8.519 -7.147 1.00 94.12 174 LEU A C 1
ATOM 1277 O O . LEU A 1 174 ? -1.579 -9.091 -6.838 1.00 94.12 174 LEU A O 1
ATOM 1281 N N . TRP A 1 175 ? -3.059 -8.501 -8.408 1.00 96.00 175 TRP A N 1
ATOM 1282 C CA . TRP A 1 175 ? -2.297 -9.076 -9.519 1.00 96.00 175 TRP A CA 1
ATOM 1283 C C . TRP A 1 175 ? -1.220 -8.131 -10.055 1.00 96.00 175 TRP A C 1
ATOM 1285 O O . TRP A 1 175 ? -0.260 -8.593 -10.674 1.00 96.00 175 TRP A O 1
ATOM 1295 N N . LEU A 1 176 ? -1.332 -6.818 -9.815 1.00 96.31 176 LEU A N 1
ATOM 1296 C CA . LEU A 1 176 ? -0.374 -5.842 -10.341 1.00 96.31 176 LEU A CA 1
ATOM 1297 C C . LEU A 1 176 ? 1.068 -6.083 -9.861 1.00 96.31 176 LEU A C 1
ATOM 1299 O O . LEU A 1 176 ? 1.956 -6.026 -10.711 1.00 96.31 176 LEU A O 1
ATOM 1303 N N . PRO A 1 177 ? 1.343 -6.411 -8.580 1.00 95.94 177 PRO A N 1
ATOM 1304 C CA . PRO A 1 177 ? 2.688 -6.771 -8.128 1.00 95.94 177 PRO A CA 1
ATOM 1305 C C . PRO A 1 177 ? 3.278 -7.976 -8.861 1.00 95.94 177 PRO A C 1
ATOM 1307 O O . PRO A 1 177 ? 4.451 -7.954 -9.226 1.00 95.94 177 PRO A O 1
ATOM 1310 N N . VAL A 1 178 ? 2.466 -9.008 -9.115 1.00 96.50 178 VAL A N 1
ATOM 1311 C CA . VAL A 1 178 ? 2.896 -10.232 -9.811 1.00 96.50 178 VAL A CA 1
ATOM 1312 C C . VAL A 1 178 ? 3.274 -9.909 -11.257 1.00 96.50 178 VAL A C 1
ATOM 1314 O O . VAL A 1 178 ? 4.365 -10.250 -11.715 1.00 96.50 178 VAL A O 1
ATOM 1317 N N . LEU A 1 179 ? 2.402 -9.189 -11.968 1.00 97.19 179 LEU A N 1
ATOM 1318 C CA . LEU A 1 179 ? 2.677 -8.727 -13.330 1.00 97.19 179 LEU A CA 1
ATOM 1319 C C . LEU A 1 179 ? 3.891 -7.786 -13.369 1.00 97.19 179 LEU A C 1
ATOM 1321 O O . LEU A 1 179 ? 4.723 -7.885 -14.271 1.00 97.19 179 LEU A O 1
ATOM 1325 N N . GLY A 1 180 ? 4.015 -6.901 -12.377 1.00 97.31 180 GLY A N 1
ATOM 1326 C CA . GLY A 1 180 ? 5.123 -5.960 -12.244 1.00 97.31 180 GLY A CA 1
ATOM 1327 C C . GLY A 1 180 ? 6.456 -6.673 -12.048 1.00 97.31 180 GLY A C 1
ATOM 1328 O O . GLY A 1 180 ? 7.441 -6.319 -12.697 1.00 97.31 180 GLY A O 1
ATOM 1329 N N . ALA A 1 181 ? 6.489 -7.724 -11.228 1.00 97.44 181 ALA A N 1
ATOM 1330 C CA . ALA A 1 181 ? 7.679 -8.540 -11.006 1.00 97.44 181 ALA A CA 1
ATOM 1331 C C . ALA A 1 181 ? 8.120 -9.269 -12.285 1.00 97.44 181 ALA A C 1
ATOM 1333 O O . ALA A 1 181 ? 9.303 -9.266 -12.628 1.00 97.44 181 ALA A O 1
ATOM 1334 N N . MET A 1 182 ? 7.174 -9.818 -13.055 1.00 97.56 182 MET A N 1
ATOM 1335 C CA . MET A 1 182 ? 7.478 -10.422 -14.359 1.00 97.56 182 MET A CA 1
ATOM 1336 C C . MET A 1 182 ? 8.016 -9.391 -15.361 1.00 97.56 182 MET A C 1
ATOM 1338 O O . MET A 1 182 ? 9.039 -9.632 -16.007 1.00 97.56 182 MET A O 1
ATOM 1342 N N . ALA A 1 183 ? 7.377 -8.219 -15.454 1.00 97.56 183 ALA A N 1
ATOM 1343 C CA . ALA A 1 183 ? 7.845 -7.117 -16.296 1.00 97.56 183 ALA A CA 1
ATOM 1344 C C . ALA A 1 183 ? 9.252 -6.647 -15.890 1.00 97.56 183 ALA A C 1
ATOM 1346 O O . ALA A 1 183 ? 10.081 -6.353 -16.750 1.00 97.56 183 ALA A O 1
ATOM 1347 N N . THR A 1 184 ? 9.546 -6.646 -14.589 1.00 98.12 184 THR A N 1
ATOM 1348 C CA . THR A 1 184 ? 10.865 -6.316 -14.036 1.00 98.12 184 THR A CA 1
ATOM 1349 C C . THR A 1 184 ? 11.922 -7.323 -14.460 1.00 98.12 184 THR A C 1
ATOM 1351 O O . THR A 1 184 ? 12.988 -6.918 -14.918 1.00 98.12 184 THR A O 1
ATOM 1354 N N . GLY A 1 185 ? 11.629 -8.624 -14.386 1.00 97.75 185 GLY A N 1
ATOM 1355 C CA . GLY A 1 185 ? 12.546 -9.665 -14.858 1.00 97.75 185 GLY A CA 1
ATOM 1356 C C . GLY A 1 185 ? 12.914 -9.479 -16.333 1.00 97.75 185 GLY A C 1
ATOM 1357 O O . GLY A 1 185 ? 14.093 -9.482 -16.690 1.00 97.75 185 GLY A O 1
ATOM 1358 N N . ALA A 1 186 ? 11.918 -9.218 -17.184 1.00 98.00 186 ALA A N 1
ATOM 1359 C CA . ALA A 1 186 ? 12.146 -8.921 -18.598 1.00 98.00 186 ALA A CA 1
ATOM 1360 C C . ALA A 1 186 ? 12.946 -7.620 -18.806 1.00 98.00 186 ALA A C 1
ATOM 1362 O O . ALA A 1 186 ? 13.852 -7.575 -19.641 1.00 98.00 186 ALA A O 1
ATOM 1363 N N . LEU A 1 187 ? 12.650 -6.573 -18.030 1.00 98.06 187 LEU A N 1
ATOM 1364 C CA . LEU A 1 187 ? 13.362 -5.297 -18.078 1.00 98.06 187 LEU A CA 1
ATOM 1365 C C . LEU A 1 187 ? 14.841 -5.454 -17.707 1.00 98.06 187 LEU A C 1
ATOM 1367 O O . LEU A 1 187 ? 15.695 -4.905 -18.399 1.00 98.06 187 LEU A O 1
ATOM 1371 N N . VAL A 1 188 ? 15.164 -6.222 -16.664 1.00 98.38 188 VAL A N 1
ATOM 1372 C CA . VAL A 1 188 ? 16.554 -6.491 -16.262 1.00 98.38 188 VAL A CA 1
ATOM 1373 C C . VAL A 1 188 ? 17.326 -7.145 -17.409 1.00 98.38 188 VAL A C 1
ATOM 1375 O O . VAL A 1 188 ? 18.409 -6.677 -17.763 1.00 98.38 188 VAL A O 1
ATOM 1378 N N . VAL A 1 189 ? 16.750 -8.162 -18.057 1.00 98.25 189 VAL A N 1
ATOM 1379 C CA . VAL A 1 189 ? 17.363 -8.807 -19.231 1.00 98.25 189 VAL A CA 1
ATOM 1380 C C . VAL A 1 189 ? 17.564 -7.803 -20.372 1.00 98.25 189 VAL A C 1
ATOM 1382 O O . VAL A 1 189 ? 18.646 -7.746 -20.959 1.00 98.25 189 VAL A O 1
ATOM 1385 N N . ALA A 1 190 ? 16.565 -6.966 -20.663 1.00 97.62 190 ALA A N 1
ATOM 1386 C CA . ALA A 1 190 ? 16.660 -5.946 -21.706 1.00 97.62 190 ALA A CA 1
ATOM 1387 C C . ALA A 1 190 ? 17.761 -4.909 -21.417 1.00 97.62 190 ALA A C 1
ATOM 1389 O O . ALA A 1 190 ? 18.515 -4.549 -22.322 1.00 97.62 190 ALA A O 1
ATOM 1390 N N . VAL A 1 191 ? 17.906 -4.475 -20.161 1.00 97.56 191 VAL A N 1
ATOM 1391 C CA . VAL A 1 191 ? 18.971 -3.561 -19.720 1.00 97.56 191 VAL A CA 1
ATOM 1392 C C . VAL A 1 191 ? 20.349 -4.193 -19.899 1.00 97.56 191 VAL A C 1
ATOM 1394 O O . VAL A 1 191 ? 21.250 -3.543 -20.432 1.00 97.56 191 VAL A O 1
ATOM 1397 N N . LEU A 1 192 ? 20.519 -5.461 -19.516 1.00 98.06 192 LEU A N 1
ATOM 1398 C CA . LEU A 1 192 ? 21.778 -6.184 -19.714 1.00 98.06 192 LEU A CA 1
ATOM 1399 C C . LEU A 1 192 ? 22.138 -6.274 -21.203 1.00 98.06 192 LEU A C 1
ATOM 1401 O O . LEU A 1 192 ? 23.266 -5.958 -21.586 1.00 98.06 192 LEU A O 1
ATOM 1405 N N . ILE A 1 193 ? 21.172 -6.621 -22.058 1.00 97.75 193 ILE A N 1
ATOM 1406 C CA . ILE A 1 193 ? 21.364 -6.656 -23.514 1.00 97.75 193 ILE A CA 1
ATOM 1407 C C . ILE A 1 193 ? 21.742 -5.269 -24.049 1.00 97.75 193 ILE A C 1
ATOM 1409 O O . ILE A 1 193 ? 22.663 -5.168 -24.861 1.00 97.75 193 ILE A O 1
ATOM 1413 N N . ALA A 1 194 ? 21.076 -4.204 -23.594 1.00 96.69 194 ALA A N 1
ATOM 1414 C CA . ALA A 1 194 ? 21.360 -2.836 -24.024 1.00 96.69 194 ALA A CA 1
ATOM 1415 C C . ALA A 1 194 ? 22.792 -2.405 -23.670 1.00 96.69 194 ALA A C 1
ATOM 1417 O O . ALA A 1 194 ? 23.461 -1.776 -24.491 1.00 96.69 194 ALA A O 1
ATOM 1418 N N . TRP A 1 195 ? 23.295 -2.785 -22.491 1.00 97.88 195 TRP A N 1
ATOM 1419 C CA . TRP A 1 195 ? 24.684 -2.538 -22.092 1.00 97.88 195 TRP A CA 1
ATOM 1420 C C . TRP A 1 195 ? 25.689 -3.339 -22.921 1.00 97.88 195 TRP A C 1
ATOM 1422 O O . TRP A 1 195 ? 26.635 -2.752 -23.448 1.00 97.88 195 TRP A O 1
ATOM 1432 N N . VAL A 1 196 ? 25.464 -4.644 -23.099 1.00 98.06 196 VAL A N 1
ATOM 1433 C CA . VAL A 1 196 ? 26.358 -5.523 -23.873 1.00 98.06 196 VAL A CA 1
ATOM 1434 C C . VAL A 1 196 ? 26.443 -5.078 -25.331 1.00 98.06 196 VAL A C 1
ATOM 1436 O O . VAL A 1 196 ? 27.531 -4.956 -25.889 1.00 98.06 196 VAL A O 1
ATOM 1439 N N . ARG A 1 197 ? 25.296 -4.789 -25.949 1.00 97.62 197 ARG A N 1
ATOM 1440 C CA . ARG A 1 197 ? 25.212 -4.381 -27.357 1.00 97.62 197 ARG A CA 1
ATOM 1441 C C . ARG A 1 197 ? 25.440 -2.884 -27.572 1.00 97.62 197 ARG A C 1
ATOM 1443 O O . ARG A 1 197 ? 25.404 -2.436 -28.712 1.00 97.62 197 ARG A O 1
ATOM 1450 N N . ARG A 1 198 ? 25.657 -2.113 -26.498 1.00 96.62 198 ARG A N 1
ATOM 1451 C CA . ARG A 1 198 ? 25.777 -0.643 -26.510 1.00 96.62 198 ARG A CA 1
ATOM 1452 C C . ARG A 1 198 ? 24.640 0.042 -27.278 1.00 96.62 198 ARG A C 1
ATOM 1454 O O . ARG A 1 198 ? 24.861 1.044 -27.953 1.00 96.62 198 ARG A O 1
ATOM 1461 N N . VAL A 1 199 ? 23.426 -0.493 -27.159 1.00 94.38 199 VAL A N 1
ATOM 1462 C CA . VAL A 1 199 ? 22.225 0.118 -27.740 1.00 94.38 199 VAL A CA 1
ATOM 1463 C C . VAL A 1 199 ? 21.940 1.412 -26.979 1.00 94.38 199 VAL A C 1
ATOM 1465 O O . VAL A 1 199 ? 22.133 1.477 -25.760 1.00 94.38 199 VAL A O 1
ATOM 1468 N N . ASP A 1 200 ? 21.486 2.440 -27.695 1.00 94.44 200 ASP A N 1
ATOM 1469 C CA . ASP A 1 200 ? 21.113 3.745 -27.139 1.00 94.44 200 ASP A CA 1
ATOM 1470 C C . ASP A 1 200 ? 22.298 4.579 -26.588 1.00 94.44 200 ASP A C 1
ATOM 1472 O O . ASP A 1 200 ? 23.478 4.236 -26.715 1.00 94.44 200 ASP A O 1
ATOM 1476 N N . THR A 1 201 ? 22.005 5.743 -26.004 1.00 96.50 201 THR A N 1
ATOM 1477 C CA . THR A 1 201 ? 23.021 6.590 -25.358 1.00 96.50 201 THR A CA 1
ATOM 1478 C C . THR A 1 201 ? 23.368 6.080 -23.956 1.00 96.50 201 THR A C 1
ATOM 1480 O O . THR A 1 201 ? 22.570 5.406 -23.305 1.00 96.50 201 THR A O 1
ATOM 1483 N N . ALA A 1 202 ? 24.554 6.431 -23.444 1.00 97.25 202 ALA A N 1
ATOM 1484 C CA . ALA A 1 202 ? 24.954 6.072 -22.078 1.00 97.25 202 ALA A CA 1
ATOM 1485 C C . ALA A 1 202 ? 23.954 6.579 -21.023 1.00 97.25 202 ALA A C 1
ATOM 1487 O O . ALA A 1 202 ? 23.594 5.837 -20.114 1.00 97.25 202 ALA A O 1
ATOM 1488 N N . THR A 1 203 ? 23.440 7.800 -21.191 1.00 96.81 203 THR A N 1
ATOM 1489 C CA . THR A 1 203 ? 22.420 8.386 -20.310 1.00 96.81 203 THR A CA 1
ATOM 1490 C C . THR A 1 203 ? 21.120 7.583 -20.316 1.00 96.81 203 THR A C 1
ATOM 1492 O O . THR A 1 203 ? 20.552 7.336 -19.256 1.00 96.81 203 THR A O 1
ATOM 1495 N N . ALA A 1 204 ? 20.659 7.137 -21.490 1.00 96.38 204 ALA A N 1
ATOM 1496 C CA . ALA A 1 204 ? 19.453 6.319 -21.605 1.00 96.38 204 ALA A CA 1
ATOM 1497 C C . ALA A 1 204 ? 19.617 4.970 -20.891 1.00 96.38 204 ALA A C 1
ATOM 1499 O O . ALA A 1 204 ? 18.739 4.570 -20.129 1.00 96.38 204 ALA A O 1
ATOM 1500 N N . ARG A 1 205 ? 20.770 4.313 -21.073 1.00 97.12 205 ARG A N 1
ATOM 1501 C CA . ARG A 1 205 ? 21.081 3.054 -20.385 1.00 97.12 205 ARG A CA 1
ATOM 1502 C C . ARG A 1 205 ? 21.158 3.218 -18.871 1.00 97.12 205 ARG A C 1
ATOM 1504 O O . ARG A 1 205 ? 20.572 2.413 -18.162 1.00 97.12 205 ARG A O 1
ATOM 1511 N N . LEU A 1 206 ? 21.822 4.267 -18.378 1.00 97.75 206 LEU A N 1
ATOM 1512 C CA . LEU A 1 206 ? 21.884 4.565 -16.942 1.00 97.75 206 LEU A CA 1
ATOM 1513 C C . LEU A 1 206 ? 20.490 4.793 -16.348 1.00 97.75 206 LEU A C 1
ATOM 1515 O O . LEU A 1 206 ? 20.190 4.275 -15.275 1.00 97.75 206 LEU A O 1
ATOM 1519 N N . HIS A 1 207 ? 19.623 5.517 -17.058 1.00 97.69 207 HIS A N 1
ATOM 1520 C CA . HIS A 1 207 ? 18.255 5.749 -16.605 1.00 97.69 207 HIS A CA 1
ATOM 1521 C C . HIS A 1 207 ? 17.438 4.448 -16.562 1.00 97.69 207 HIS A C 1
ATOM 1523 O O . HIS A 1 207 ? 16.812 4.158 -15.545 1.00 97.69 207 HIS A O 1
ATOM 1529 N N . LEU A 1 208 ? 17.504 3.618 -17.612 1.00 97.56 208 LEU A N 1
ATOM 1530 C CA . LEU A 1 208 ? 16.863 2.297 -17.627 1.00 97.56 208 LEU A CA 1
ATOM 1531 C C . LEU A 1 208 ? 17.384 1.384 -16.510 1.00 97.56 208 LEU A C 1
ATOM 1533 O O . LEU A 1 208 ? 16.594 0.691 -15.874 1.00 97.56 208 LEU A O 1
ATOM 1537 N N . THR A 1 209 ? 18.691 1.406 -16.229 1.00 98.19 209 THR A N 1
ATOM 1538 C CA . THR A 1 209 ? 19.274 0.695 -15.084 1.00 98.19 209 THR A CA 1
ATOM 1539 C C . THR A 1 209 ? 18.683 1.192 -13.765 1.00 98.19 209 THR A C 1
ATOM 1541 O O . THR A 1 209 ? 18.302 0.368 -12.939 1.00 98.19 209 THR A O 1
ATOM 1544 N N . GLY A 1 210 ? 18.534 2.507 -13.582 1.00 97.81 210 GLY A N 1
ATOM 1545 C CA . GLY A 1 210 ? 17.884 3.081 -12.400 1.00 97.81 210 GLY A CA 1
ATOM 1546 C C . GLY A 1 210 ? 16.448 2.584 -12.211 1.00 97.81 210 GLY A C 1
ATOM 1547 O O . GLY A 1 210 ? 16.092 2.144 -11.119 1.00 97.81 210 GLY A O 1
ATOM 1548 N N . ILE A 1 211 ? 15.647 2.571 -13.282 1.00 98.12 211 ILE A N 1
ATOM 1549 C CA . ILE A 1 211 ? 14.272 2.042 -13.265 1.00 98.12 211 ILE A CA 1
ATOM 1550 C C . ILE A 1 211 ? 14.270 0.548 -12.920 1.00 98.12 211 ILE A C 1
ATOM 1552 O O . ILE A 1 211 ? 13.493 0.125 -12.068 1.00 98.12 211 ILE A O 1
ATOM 1556 N N . ALA A 1 212 ? 15.142 -0.250 -13.543 1.00 98.12 212 ALA A N 1
ATOM 1557 C CA . ALA A 1 212 ? 15.224 -1.689 -13.298 1.00 98.12 212 ALA A CA 1
ATOM 1558 C C . ALA A 1 212 ? 15.604 -2.011 -11.846 1.00 98.12 212 ALA A C 1
ATOM 1560 O O . ALA A 1 212 ? 15.005 -2.900 -11.242 1.00 98.12 212 ALA A O 1
ATOM 1561 N N . VAL A 1 213 ? 16.549 -1.266 -11.263 1.00 97.94 213 VAL A N 1
ATOM 1562 C CA . VAL A 1 213 ? 16.927 -1.398 -9.847 1.00 97.94 213 VAL A CA 1
ATOM 1563 C C . VAL A 1 213 ? 15.757 -1.018 -8.941 1.00 97.94 213 VAL A C 1
ATOM 1565 O O . VAL A 1 213 ? 15.404 -1.801 -8.064 1.00 97.94 213 VAL A O 1
ATOM 1568 N N . ALA A 1 214 ? 15.106 0.125 -9.181 1.00 97.75 214 ALA A N 1
ATOM 1569 C CA . ALA A 1 214 ? 13.949 0.556 -8.397 1.00 97.75 214 ALA A CA 1
ATOM 1570 C C . ALA A 1 214 ? 12.801 -0.468 -8.447 1.00 97.75 214 ALA A C 1
ATOM 1572 O O . ALA A 1 214 ? 12.274 -0.864 -7.411 1.00 97.75 214 ALA A O 1
ATOM 1573 N N . ALA A 1 215 ? 12.455 -0.959 -9.639 1.00 98.00 215 ALA A N 1
ATOM 1574 C CA . ALA A 1 215 ? 11.435 -1.988 -9.832 1.00 98.00 215 ALA A CA 1
ATOM 1575 C C . ALA A 1 215 ? 11.803 -3.320 -9.150 1.00 98.00 215 ALA A C 1
ATOM 1577 O O . ALA A 1 215 ? 10.942 -3.977 -8.561 1.00 98.00 215 ALA A O 1
ATOM 1578 N N . SER A 1 216 ? 13.085 -3.699 -9.174 1.00 97.69 216 SER A N 1
ATOM 1579 C CA . SER A 1 216 ? 13.580 -4.906 -8.498 1.00 97.69 216 SER A CA 1
ATOM 1580 C C . SER A 1 216 ? 13.491 -4.781 -6.979 1.00 97.69 216 SER A C 1
ATOM 1582 O O . SER A 1 216 ? 13.057 -5.722 -6.322 1.00 97.69 216 SER A O 1
ATOM 1584 N N . LEU A 1 217 ? 13.835 -3.616 -6.420 1.00 96.19 217 LEU A N 1
ATOM 1585 C CA . LEU A 1 217 ? 13.702 -3.341 -4.987 1.00 96.19 217 LEU A CA 1
ATOM 1586 C C . LEU A 1 217 ? 12.239 -3.363 -4.543 1.00 96.19 217 LEU A C 1
ATOM 1588 O O . LEU A 1 217 ? 11.919 -4.014 -3.553 1.00 96.19 217 LEU A O 1
ATOM 1592 N N . VAL A 1 218 ? 11.340 -2.721 -5.297 1.00 95.75 218 VAL A N 1
ATOM 1593 C CA . VAL A 1 218 ? 9.896 -2.777 -5.018 1.00 95.75 218 VAL A CA 1
ATOM 1594 C C . VAL A 1 218 ? 9.391 -4.219 -5.085 1.00 95.75 218 VAL A C 1
ATOM 1596 O O . VAL A 1 218 ? 8.701 -4.658 -4.171 1.00 95.75 218 VAL A O 1
ATOM 1599 N N . SER A 1 219 ? 9.775 -4.983 -6.112 1.00 96.12 219 SER A N 1
ATOM 1600 C CA . SER A 1 219 ? 9.413 -6.404 -6.229 1.00 96.12 219 SER A CA 1
ATOM 1601 C C . SER A 1 219 ? 9.909 -7.217 -5.036 1.00 96.12 219 SER A C 1
ATOM 1603 O O . SER A 1 219 ? 9.159 -8.020 -4.493 1.00 96.12 219 SER A O 1
ATOM 1605 N N . TRP A 1 220 ? 11.156 -6.998 -4.611 1.00 95.19 220 TRP A N 1
ATOM 1606 C CA . TRP A 1 220 ? 11.744 -7.683 -3.465 1.00 95.19 220 TRP A CA 1
ATOM 1607 C C . TRP A 1 220 ? 10.981 -7.375 -2.176 1.00 95.19 220 TRP A C 1
ATOM 1609 O O . TRP A 1 220 ? 10.580 -8.313 -1.495 1.00 95.19 220 TRP A O 1
ATOM 1619 N N . VAL A 1 221 ? 10.683 -6.101 -1.894 1.00 91.88 221 VAL A N 1
ATOM 1620 C CA . VAL A 1 221 ? 9.863 -5.712 -0.733 1.00 91.88 221 VAL A CA 1
ATOM 1621 C C . VAL A 1 221 ? 8.484 -6.376 -0.805 1.00 91.88 221 VAL A C 1
ATOM 1623 O O . VAL A 1 221 ? 8.034 -7.007 0.146 1.00 91.88 221 VAL A O 1
ATOM 1626 N N . LEU A 1 222 ? 7.796 -6.302 -1.944 1.00 92.00 222 LEU A N 1
ATOM 1627 C CA . LEU A 1 222 ? 6.465 -6.902 -2.078 1.00 92.00 222 LEU A CA 1
ATOM 1628 C C . LEU A 1 222 ? 6.492 -8.432 -1.934 1.00 92.00 222 LEU A C 1
ATOM 1630 O O . LEU A 1 222 ? 5.548 -9.010 -1.396 1.00 92.00 222 LEU A O 1
ATOM 1634 N N . LEU A 1 223 ? 7.573 -9.089 -2.354 1.00 92.94 223 LEU A N 1
ATOM 1635 C CA . LEU A 1 223 ? 7.785 -10.519 -2.145 1.00 92.94 223 LEU A CA 1
ATOM 1636 C C . LEU A 1 223 ? 8.035 -10.845 -0.667 1.00 92.94 223 LEU A C 1
ATOM 1638 O O . LEU A 1 223 ? 7.419 -11.775 -0.154 1.00 92.94 223 LEU A O 1
ATOM 1642 N N . THR A 1 224 ? 8.883 -10.083 0.036 1.00 90.25 224 THR A N 1
ATOM 1643 C CA . THR A 1 224 ? 9.169 -10.318 1.466 1.00 90.25 224 THR A CA 1
ATOM 1644 C C . THR A 1 224 ? 7.929 -10.148 2.326 1.00 90.25 224 THR A C 1
ATOM 1646 O O . THR A 1 224 ? 7.742 -10.887 3.287 1.00 90.25 224 THR A O 1
ATOM 1649 N N . TYR A 1 225 ? 7.054 -9.216 1.948 1.00 88.25 225 TYR A N 1
ATOM 1650 C CA . TYR A 1 225 ? 5.765 -9.044 2.602 1.00 88.25 225 TYR A CA 1
ATOM 1651 C C . TYR A 1 225 ? 4.750 -10.117 2.202 1.00 88.25 225 TYR A C 1
ATOM 1653 O O . TYR A 1 225 ? 3.768 -10.282 2.903 1.00 88.25 225 TYR A O 1
ATOM 1661 N N . GLY A 1 226 ? 4.953 -10.881 1.126 1.00 89.88 226 GLY A N 1
ATOM 1662 C CA . GLY A 1 226 ? 3.972 -11.860 0.642 1.00 89.88 226 GLY A CA 1
ATOM 1663 C C . GLY A 1 226 ? 2.810 -11.230 -0.132 1.00 89.88 226 GLY A C 1
ATOM 1664 O O . GLY A 1 226 ? 1.735 -11.822 -0.234 1.00 89.88 226 GLY A O 1
ATOM 1665 N N . ALA A 1 227 ? 3.007 -10.020 -0.667 1.00 88.31 227 ALA A N 1
ATOM 1666 C CA . ALA A 1 227 ? 2.081 -9.391 -1.606 1.00 88.31 227 ALA A CA 1
ATOM 1667 C C . ALA A 1 227 ? 2.172 -10.023 -3.007 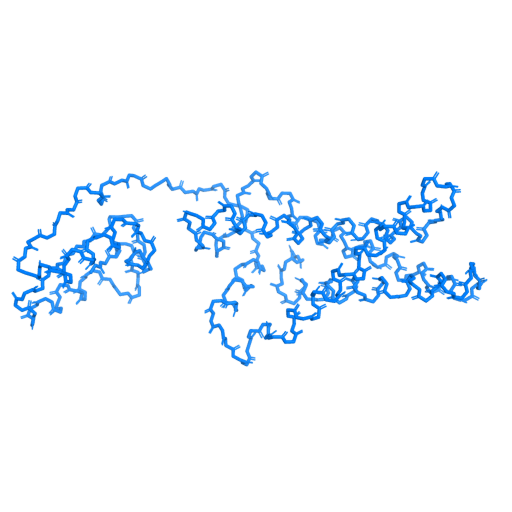1.00 88.31 227 ALA A C 1
ATOM 1669 O O . ALA A 1 227 ? 1.206 -9.969 -3.764 1.00 88.31 227 ALA A O 1
ATOM 1670 N N . ILE A 1 228 ? 3.309 -10.649 -3.326 1.00 86.62 228 ILE A N 1
ATOM 1671 C CA . ILE A 1 228 ? 3.528 -11.478 -4.515 1.00 86.62 228 ILE A CA 1
ATOM 1672 C C . ILE A 1 228 ? 3.507 -12.943 -4.057 1.00 86.62 228 ILE A C 1
ATOM 1674 O O . ILE A 1 228 ? 4.486 -13.409 -3.474 1.00 86.62 228 ILE A O 1
ATOM 1678 N N . GLY A 1 229 ? 2.401 -13.657 -4.276 1.00 73.31 229 GLY A N 1
ATOM 1679 C CA . GLY A 1 229 ? 2.247 -15.064 -3.884 1.00 73.31 229 GLY A CA 1
ATOM 1680 C C . GLY A 1 229 ? 0.828 -15.589 -4.004 1.00 73.31 229 GLY A C 1
ATOM 1681 O O . GLY A 1 229 ? -0.093 -14.763 -4.198 1.00 73.31 229 GLY A O 1
#